Protein AF-A0A9D6DL79-F1 (afdb_monomer)

Secondary structure (DSSP, 8-state):
---PPPPPP-----------THHHHHHHHHHHHHHHHHHHHHHHHHHHHHHHHHHHTTTTSTT--HHHHHHHHHHHHHHHHHHHHHHHHHHHHHHHHHHHHHTTHHHHHHHTT--HHHHHHHHHHHHHHHHHHHHHHHHHTHHHHHHHHHHHHHHHHHHHHTS-----EEEEETTEEEEEEEEEETTEEEEEEEEEE-TTS-EEEEEEEEEEEEEETTEEEEEEEEEEEEETTEEEEEEEEEEEEE-S--HHHHHHTTS-GGGS-HHHHHHHHHHHHHTT---HHHHHHHHHHHHHHHHHHHHHHHHHHIIIIITTT--HHHHHHHHHH-

Sequence (330 aa):
MSGRPRRPARRGRGRVRWPRLPTLDRYVGLSVARSYFLVLMILLTLFSVLALIEELEDLGKGRYRLGDIVAFIALTMPRRALDLSPVAALLGSVVALGGLASAGELVAMQAAGVSTRRVGWSVLKPGLLFMAGTLLAGEFVAPPLDQAAYVRRVRAISAVSAMLSEQGFWSRDARRFLRVRHVRAADVLGGVEVFEFDDAGDLRVFLHARRADLVDARWWLLTDVLEKQFAPEGTTTRRLPARAWESFLGREQIDLLVLPAGSLSLWDLYRYVRVLRAGGQDPARYELALWHKVSMPLATGAMVLLAIPFVFGLLRVASAGQRMMAGTLA

Structure (mmCIF, N/CA/C/O backbone):
data_AF-A0A9D6DL79-F1
#
_entry.id   AF-A0A9D6DL79-F1
#
loop_
_atom_site.group_PDB
_atom_site.id
_atom_site.type_symbol
_atom_site.label_atom_id
_atom_site.label_alt_id
_atom_site.label_comp_id
_atom_site.label_asym_id
_atom_site.label_entity_id
_atom_site.label_seq_id
_atom_site.pdbx_PDB_ins_code
_atom_site.Cartn_x
_atom_site.Cartn_y
_atom_site.Cartn_z
_atom_site.occupancy
_atom_site.B_iso_or_equiv
_atom_site.auth_seq_id
_atom_site.auth_comp_id
_atom_site.auth_asym_id
_atom_site.auth_atom_id
_atom_site.pdbx_PDB_model_num
ATOM 1 N N . MET A 1 1 ? 13.989 4.670 -92.081 1.00 46.72 1 MET A N 1
ATOM 2 C CA . MET A 1 1 ? 14.845 4.997 -90.916 1.00 46.72 1 MET A CA 1
ATOM 3 C C . MET A 1 1 ? 14.029 5.838 -89.939 1.00 46.72 1 MET A C 1
ATOM 5 O O . MET A 1 1 ? 13.844 7.018 -90.183 1.00 46.72 1 MET A O 1
ATOM 9 N N . SER A 1 2 ? 13.461 5.233 -88.891 1.00 42.22 2 SER A N 1
ATOM 10 C CA . SER A 1 2 ? 12.637 5.929 -87.887 1.00 42.22 2 SER A CA 1
ATOM 11 C C . SER A 1 2 ? 13.241 5.731 -86.493 1.00 42.22 2 SER A C 1
ATOM 13 O O . SER A 1 2 ? 13.079 4.673 -85.880 1.00 42.22 2 SER A O 1
ATOM 15 N N . GLY A 1 3 ? 13.975 6.732 -86.006 1.00 45.41 3 GLY A N 1
ATOM 16 C CA . GLY A 1 3 ? 14.557 6.736 -84.664 1.00 45.41 3 GLY A CA 1
ATOM 17 C C . GLY A 1 3 ? 13.499 7.049 -83.608 1.00 45.41 3 GLY A C 1
ATOM 18 O O . GLY A 1 3 ? 13.000 8.167 -83.539 1.00 45.41 3 GLY A O 1
ATOM 19 N N . ARG A 1 4 ? 13.148 6.064 -82.775 1.00 51.19 4 ARG A N 1
ATOM 20 C CA . ARG A 1 4 ? 12.352 6.289 -81.557 1.00 51.19 4 ARG A CA 1
ATOM 21 C C . ARG A 1 4 ? 13.260 6.828 -80.439 1.00 51.19 4 ARG A C 1
ATOM 23 O O . ARG A 1 4 ? 14.342 6.272 -80.244 1.00 51.19 4 ARG A O 1
ATOM 30 N N . PRO A 1 5 ? 12.837 7.832 -79.652 1.00 52.78 5 PRO A N 1
ATOM 31 C CA . PRO A 1 5 ? 13.618 8.301 -78.514 1.00 52.78 5 PRO A CA 1
ATOM 32 C C . PRO A 1 5 ? 13.547 7.291 -77.357 1.00 52.78 5 PRO A C 1
ATOM 34 O O . PRO A 1 5 ? 12.476 6.803 -76.985 1.00 52.78 5 PRO A O 1
ATOM 37 N N . ARG A 1 6 ? 14.711 6.971 -76.779 1.00 54.62 6 ARG A N 1
ATOM 38 C CA . ARG A 1 6 ? 14.843 6.148 -75.569 1.00 54.62 6 ARG A CA 1
ATOM 39 C C . ARG A 1 6 ? 14.232 6.891 -74.375 1.00 54.62 6 ARG A C 1
ATOM 41 O O . ARG A 1 6 ? 14.667 7.986 -74.033 1.00 54.62 6 ARG A O 1
ATOM 48 N N . ARG A 1 7 ? 13.241 6.279 -73.718 1.00 50.81 7 ARG A N 1
ATOM 49 C CA . ARG A 1 7 ? 12.716 6.741 -72.421 1.00 50.81 7 ARG A CA 1
ATOM 50 C C . ARG A 1 7 ? 13.805 6.615 -71.342 1.00 50.81 7 ARG A C 1
ATOM 52 O O . ARG A 1 7 ? 14.485 5.587 -71.318 1.00 50.81 7 ARG A O 1
ATOM 59 N N . PRO A 1 8 ? 13.955 7.581 -70.419 1.00 46.38 8 PRO A N 1
ATOM 60 C CA . PRO A 1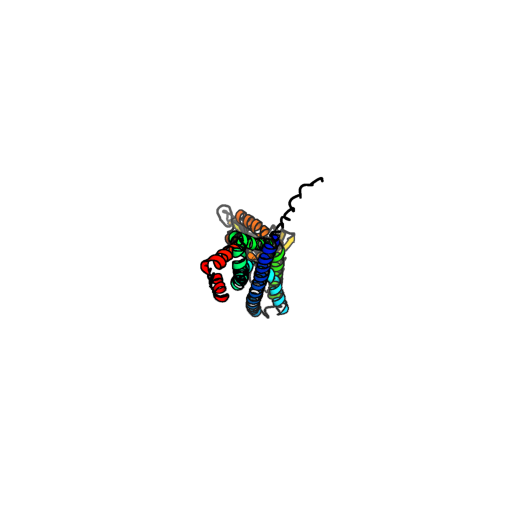 8 ? 14.883 7.438 -69.309 1.00 46.38 8 PRO A CA 1
ATOM 61 C C . PRO A 1 8 ? 14.372 6.388 -68.316 1.00 46.38 8 PRO A C 1
ATOM 63 O O . PRO A 1 8 ? 13.181 6.320 -67.997 1.00 46.38 8 PRO A O 1
ATOM 66 N N . ALA A 1 9 ? 15.297 5.563 -67.827 1.00 53.56 9 ALA A N 1
ATOM 67 C CA . ALA A 1 9 ? 15.050 4.563 -66.802 1.00 53.56 9 ALA A CA 1
ATOM 68 C C . ALA A 1 9 ? 14.465 5.223 -65.542 1.00 53.56 9 ALA A C 1
ATOM 70 O O . ALA A 1 9 ? 15.075 6.110 -64.938 1.00 53.56 9 ALA A O 1
ATOM 71 N N . ARG A 1 10 ? 13.274 4.775 -65.126 1.00 50.72 10 ARG A N 1
ATOM 72 C CA . ARG A 1 10 ? 12.694 5.104 -63.820 1.00 50.72 10 ARG A CA 1
ATOM 73 C C . ARG A 1 10 ? 13.657 4.614 -62.736 1.00 50.72 10 ARG A C 1
ATOM 75 O O . ARG A 1 10 ? 13.690 3.424 -62.437 1.00 50.72 10 ARG A O 1
ATOM 82 N N . ARG A 1 11 ? 14.414 5.530 -62.122 1.00 51.78 11 ARG A N 1
ATOM 83 C CA . ARG A 1 11 ? 15.090 5.280 -60.843 1.00 51.78 11 ARG A CA 1
ATOM 84 C C . ARG A 1 11 ? 14.027 4.839 -59.839 1.00 51.78 11 ARG A C 1
ATOM 86 O O . ARG A 1 11 ? 13.165 5.632 -59.454 1.00 51.78 11 ARG A O 1
ATOM 93 N N . GLY A 1 12 ? 14.072 3.569 -59.445 1.00 48.16 12 GLY A N 1
ATOM 94 C CA . GLY A 1 12 ? 13.286 3.056 -58.336 1.00 48.16 12 GLY A CA 1
ATOM 95 C C . GLY A 1 12 ? 13.623 3.868 -57.093 1.00 48.16 12 GLY A C 1
ATOM 96 O O . GLY A 1 12 ? 14.721 3.762 -56.554 1.00 48.16 12 GLY A O 1
ATOM 97 N N . ARG A 1 13 ? 12.690 4.716 -56.649 1.00 50.19 13 ARG A N 1
ATOM 98 C CA . ARG A 1 13 ? 12.734 5.292 -55.306 1.00 50.19 13 ARG A CA 1
ATOM 99 C C . ARG A 1 13 ? 12.608 4.124 -54.333 1.00 50.19 13 ARG A C 1
ATOM 101 O O . ARG A 1 13 ? 11.495 3.679 -54.054 1.00 50.19 13 ARG A O 1
ATOM 108 N N . GLY A 1 14 ? 13.738 3.625 -53.840 1.00 47.25 14 GLY A N 1
ATOM 109 C CA . GLY A 1 14 ? 13.777 2.807 -52.639 1.00 47.25 14 GLY A CA 1
ATOM 110 C C . GLY A 1 14 ? 13.146 3.623 -51.520 1.00 47.25 14 GLY A C 1
ATOM 111 O O . GLY A 1 14 ? 13.771 4.524 -50.968 1.00 47.25 14 GLY A O 1
ATOM 112 N N . ARG A 1 15 ? 11.864 3.376 -51.234 1.00 46.28 15 ARG A N 1
ATOM 113 C CA . ARG A 1 15 ? 11.232 3.873 -50.017 1.00 46.28 15 ARG A CA 1
ATOM 114 C C . ARG A 1 15 ? 11.966 3.185 -48.875 1.00 46.28 15 ARG A C 1
ATOM 116 O O . ARG A 1 15 ? 11.661 2.035 -48.570 1.00 46.28 15 ARG A O 1
ATOM 123 N N . VAL A 1 16 ? 12.932 3.877 -48.275 1.00 54.03 16 VAL A N 1
ATOM 124 C CA . VAL A 1 16 ? 13.473 3.523 -46.964 1.00 54.03 16 VAL A CA 1
ATOM 125 C C . VAL A 1 16 ? 12.268 3.479 -46.030 1.00 54.03 16 VAL A C 1
ATOM 127 O O . VAL A 1 16 ? 11.700 4.508 -45.662 1.00 54.03 16 VAL A O 1
ATOM 130 N N . ARG A 1 17 ? 11.772 2.271 -45.756 1.00 49.31 17 ARG A N 1
ATOM 131 C CA . ARG A 1 17 ? 10.732 2.056 -44.757 1.00 49.31 17 ARG A CA 1
ATOM 132 C C . ARG A 1 17 ? 11.414 2.267 -43.417 1.00 49.31 17 ARG A C 1
ATOM 134 O O . ARG A 1 17 ? 12.038 1.351 -42.894 1.00 49.31 17 ARG A O 1
ATOM 141 N N . TRP A 1 18 ? 11.312 3.488 -42.902 1.00 49.09 18 TRP A N 1
ATOM 142 C CA . TRP A 1 18 ? 11.636 3.800 -41.518 1.00 49.09 18 TRP A CA 1
ATOM 143 C C . TRP A 1 18 ? 11.029 2.718 -40.612 1.00 49.09 18 TRP A C 1
ATOM 145 O O . TRP A 1 18 ? 9.864 2.348 -40.821 1.00 49.09 18 TRP A O 1
ATOM 155 N N . PRO A 1 19 ? 11.798 2.158 -39.662 1.00 51.69 19 PRO A N 1
ATOM 156 C CA . PRO A 1 19 ? 11.298 1.102 -38.799 1.00 51.69 19 PRO A CA 1
ATOM 157 C C . PRO A 1 19 ? 10.043 1.609 -38.091 1.00 51.69 19 PRO A C 1
ATOM 159 O O . PRO A 1 19 ? 9.972 2.762 -37.662 1.00 51.69 19 PRO A O 1
ATOM 162 N N . ARG A 1 20 ? 9.015 0.760 -38.016 1.00 53.91 20 ARG A N 1
ATOM 163 C CA . ARG A 1 20 ? 7.763 1.103 -37.343 1.00 53.91 20 ARG A CA 1
ATOM 164 C C . ARG A 1 20 ? 8.081 1.418 -35.876 1.00 53.91 20 ARG A C 1
ATOM 166 O O . ARG A 1 20 ? 8.269 0.517 -35.070 1.00 53.91 20 ARG A O 1
ATOM 173 N N . LEU A 1 21 ? 8.075 2.712 -35.562 1.00 55.12 21 LEU A N 1
ATOM 174 C CA . LEU A 1 21 ? 8.250 3.373 -34.264 1.00 55.12 21 LEU A CA 1
ATOM 175 C C . LEU A 1 21 ? 7.680 2.648 -33.013 1.00 55.12 21 LEU A C 1
ATOM 177 O O . LEU A 1 21 ? 8.302 2.795 -31.962 1.00 55.12 21 LEU A O 1
ATOM 181 N N . PRO A 1 22 ? 6.588 1.846 -33.056 1.00 71.19 22 PRO A N 1
ATOM 182 C CA . PRO A 1 22 ? 6.138 1.052 -31.901 1.00 71.19 22 PRO A CA 1
ATOM 183 C C . PRO A 1 22 ? 7.100 -0.037 -31.398 1.00 71.19 22 PRO A C 1
ATOM 185 O O . PRO A 1 22 ? 6.953 -0.464 -30.255 1.00 71.19 22 PRO A O 1
ATOM 188 N N . THR A 1 23 ? 8.057 -0.524 -32.196 1.00 82.50 23 THR A N 1
ATOM 189 C CA . THR A 1 23 ? 8.951 -1.610 -31.745 1.00 82.50 23 THR A CA 1
ATOM 190 C C . THR A 1 23 ? 9.975 -1.145 -30.716 1.00 82.50 23 THR A C 1
ATOM 192 O O . THR A 1 23 ? 10.200 -1.855 -29.742 1.00 82.50 23 THR A O 1
ATOM 195 N N . LEU A 1 24 ? 10.546 0.052 -30.889 1.00 86.31 24 LEU A N 1
ATOM 196 C CA . LEU A 1 24 ? 11.509 0.630 -29.945 1.00 86.31 24 LEU A CA 1
ATOM 197 C C . LEU A 1 24 ? 10.834 0.968 -28.615 1.00 86.31 24 LEU A C 1
ATOM 199 O O . LEU A 1 24 ? 11.342 0.613 -27.556 1.00 86.31 24 LEU A O 1
ATOM 203 N N . ASP A 1 25 ? 9.645 1.567 -28.680 1.00 88.31 25 ASP A N 1
ATOM 204 C CA . ASP A 1 25 ? 8.848 1.882 -27.497 1.00 88.31 25 ASP A CA 1
ATOM 205 C C . ASP A 1 25 ? 8.476 0.601 -26.731 1.00 88.31 25 ASP A C 1
ATOM 207 O O . ASP A 1 25 ? 8.574 0.556 -25.507 1.00 88.31 25 ASP A O 1
ATOM 211 N N . ARG A 1 26 ? 8.097 -0.468 -27.449 1.00 90.06 26 ARG A N 1
ATOM 212 C CA . ARG A 1 26 ? 7.814 -1.780 -26.852 1.00 90.06 26 ARG A CA 1
ATOM 213 C C . ARG A 1 26 ? 9.064 -2.412 -26.249 1.00 90.06 26 ARG A C 1
ATOM 215 O O . ARG A 1 26 ? 8.966 -3.015 -25.190 1.00 90.06 26 ARG A O 1
ATOM 222 N N . TYR A 1 27 ? 10.210 -2.296 -26.910 1.00 92.75 27 TYR A N 1
ATOM 223 C CA . TYR A 1 27 ? 11.465 -2.875 -26.446 1.00 92.75 27 TYR A CA 1
ATOM 224 C C . TYR A 1 27 ? 11.958 -2.201 -25.159 1.00 92.75 27 TYR A C 1
ATOM 226 O O . TYR A 1 27 ? 12.139 -2.877 -24.147 1.00 92.75 27 TYR A O 1
ATOM 234 N N . VAL A 1 28 ? 12.065 -0.867 -25.158 1.00 92.88 28 VAL A N 1
ATOM 235 C CA . VAL A 1 28 ? 12.437 -0.087 -23.967 1.00 92.88 28 VAL A CA 1
ATOM 236 C C . VAL A 1 28 ? 11.404 -0.287 -22.860 1.00 92.88 28 VAL A C 1
ATOM 238 O O . VAL A 1 28 ? 11.766 -0.578 -21.722 1.00 92.88 28 VAL A O 1
ATOM 241 N N . GLY A 1 29 ? 10.113 -0.207 -23.195 1.00 93.12 29 GLY A N 1
ATOM 242 C CA . GLY A 1 29 ? 9.036 -0.371 -22.225 1.00 93.12 29 GLY A CA 1
ATOM 243 C C . GLY A 1 29 ? 9.014 -1.758 -21.577 1.00 93.12 29 GLY A C 1
ATOM 244 O O . GLY A 1 29 ? 8.829 -1.867 -20.368 1.00 93.12 29 GLY A O 1
ATOM 245 N N . LEU A 1 30 ? 9.264 -2.819 -22.352 1.00 94.00 30 LEU A N 1
ATOM 246 C CA . LEU A 1 30 ? 9.350 -4.185 -21.838 1.00 94.00 30 LEU A CA 1
ATOM 247 C C . LEU A 1 30 ? 10.599 -4.392 -20.976 1.00 94.00 30 LEU A C 1
ATOM 249 O O . LEU A 1 30 ? 10.520 -5.104 -19.978 1.00 94.00 30 LEU A O 1
ATOM 253 N N . SER A 1 31 ? 11.727 -3.768 -21.328 1.00 94.81 31 SER A N 1
ATOM 254 C CA . SER A 1 31 ? 12.927 -3.783 -20.487 1.00 94.81 31 SER A CA 1
ATOM 255 C C . SER A 1 31 ? 12.646 -3.146 -19.125 1.00 94.81 31 SER A C 1
ATOM 257 O O . SER A 1 31 ? 12.930 -3.757 -18.100 1.00 94.81 31 SER A O 1
ATOM 259 N N . VAL A 1 32 ? 12.017 -1.965 -19.107 1.00 95.81 32 VAL A N 1
ATOM 260 C CA . VAL A 1 32 ? 11.636 -1.258 -17.871 1.00 95.81 32 VAL A CA 1
ATOM 261 C C . VAL A 1 32 ? 10.638 -2.074 -17.052 1.00 95.81 32 VAL A C 1
ATOM 263 O O . VAL A 1 32 ? 10.840 -2.251 -15.856 1.00 95.81 32 VAL A O 1
ATOM 266 N N . ALA A 1 33 ? 9.603 -2.636 -17.682 1.00 96.00 33 ALA A N 1
ATOM 267 C CA . ALA A 1 33 ? 8.624 -3.483 -17.002 1.00 96.00 33 ALA A CA 1
ATOM 268 C C . ALA A 1 33 ? 9.255 -4.730 -16.375 1.00 96.00 33 ALA A C 1
ATOM 270 O O . ALA A 1 33 ? 8.989 -5.033 -15.215 1.00 96.00 33 ALA A O 1
ATOM 271 N N . ARG A 1 34 ? 10.126 -5.435 -17.104 1.00 96.44 34 ARG A N 1
ATOM 272 C CA . ARG A 1 34 ? 10.826 -6.615 -16.576 1.00 96.44 34 ARG A CA 1
ATOM 273 C C . ARG A 1 34 ? 11.713 -6.259 -15.390 1.00 96.44 34 ARG A C 1
ATOM 275 O O . ARG A 1 34 ? 11.653 -6.947 -14.377 1.00 96.44 34 ARG A O 1
ATOM 282 N N . SER A 1 35 ? 12.498 -5.188 -15.496 1.00 96.00 35 SER A N 1
ATOM 283 C CA . SER A 1 35 ? 13.353 -4.741 -14.396 1.00 96.00 35 SER A CA 1
ATOM 284 C C . SER A 1 35 ? 12.544 -4.256 -13.195 1.00 96.00 35 SER A C 1
ATOM 286 O O . SER A 1 35 ? 12.914 -4.579 -12.074 1.00 96.00 35 SER A O 1
ATOM 288 N N . TYR A 1 36 ? 11.423 -3.559 -13.406 1.00 96.62 36 TYR A N 1
ATOM 289 C CA . TYR A 1 36 ? 10.492 -3.184 -12.339 1.00 96.62 36 TYR A CA 1
ATOM 290 C C . TYR A 1 36 ? 10.000 -4.410 -11.568 1.00 96.62 36 TYR A C 1
ATOM 292 O O . TYR A 1 36 ? 10.182 -4.475 -10.357 1.00 96.62 36 TYR A O 1
ATOM 300 N N . PHE A 1 37 ? 9.442 -5.412 -12.256 1.00 97.12 37 PHE A N 1
ATOM 301 C CA . PHE A 1 37 ? 8.938 -6.616 -11.590 1.00 97.12 37 PHE A CA 1
ATOM 302 C C . PHE A 1 37 ? 10.051 -7.428 -10.927 1.00 97.12 37 PHE A C 1
ATOM 304 O O . PHE A 1 37 ? 9.839 -7.967 -9.847 1.00 97.12 37 PHE A O 1
ATOM 311 N N . LEU A 1 38 ? 11.239 -7.495 -11.530 1.00 97.44 38 LEU A N 1
ATOM 312 C CA . LEU A 1 38 ? 12.386 -8.178 -10.935 1.00 97.44 38 LEU A CA 1
ATOM 313 C C . LEU A 1 38 ? 12.836 -7.494 -9.639 1.00 97.44 38 LEU A C 1
ATOM 315 O O . LEU A 1 38 ? 13.005 -8.165 -8.625 1.00 97.44 38 LEU A O 1
ATOM 319 N N . VAL A 1 39 ? 12.983 -6.168 -9.648 1.00 97.12 39 VAL A N 1
ATOM 320 C CA . VAL A 1 39 ? 13.344 -5.408 -8.444 1.00 97.12 39 VAL A CA 1
ATOM 321 C C . VAL A 1 39 ? 12.239 -5.503 -7.394 1.00 97.12 39 VAL A C 1
ATOM 323 O O . VAL A 1 39 ? 12.536 -5.749 -6.228 1.00 97.12 39 VAL A O 1
ATOM 326 N N . LEU A 1 40 ? 10.973 -5.374 -7.797 1.00 97.00 40 LEU A N 1
ATOM 327 C CA . LEU A 1 40 ? 9.831 -5.513 -6.898 1.00 97.00 40 LEU A CA 1
ATOM 328 C C . LEU A 1 40 ? 9.813 -6.889 -6.229 1.00 97.00 40 LEU A C 1
ATOM 330 O O . LEU A 1 40 ? 9.613 -6.961 -5.025 1.00 97.00 40 LEU A O 1
ATOM 334 N N . MET A 1 41 ? 10.067 -7.965 -6.978 1.00 97.62 41 MET A N 1
ATOM 335 C CA . MET A 1 41 ? 10.167 -9.322 -6.435 1.00 97.62 41 MET A CA 1
ATOM 336 C C . MET A 1 41 ? 11.294 -9.441 -5.410 1.00 97.62 41 MET A C 1
ATOM 338 O O . MET A 1 41 ? 11.069 -9.984 -4.334 1.00 97.62 41 MET A O 1
ATOM 342 N N . ILE A 1 42 ? 12.480 -8.899 -5.703 1.00 97.38 42 ILE A N 1
ATOM 343 C CA . ILE A 1 42 ? 13.619 -8.921 -4.771 1.00 97.38 42 ILE A CA 1
ATOM 344 C C . ILE A 1 42 ? 13.268 -8.186 -3.473 1.00 97.38 42 ILE A C 1
ATOM 346 O O . ILE A 1 42 ? 13.453 -8.736 -2.387 1.00 97.38 42 ILE A O 1
ATOM 350 N N . LEU A 1 43 ? 12.733 -6.964 -3.578 1.00 96.56 43 LEU A N 1
ATOM 351 C CA . LEU A 1 43 ? 12.320 -6.182 -2.413 1.00 96.56 43 LEU A CA 1
ATOM 352 C C . LEU A 1 43 ? 11.208 -6.900 -1.643 1.00 96.56 43 LEU A C 1
ATOM 354 O O . LEU A 1 43 ? 11.290 -7.029 -0.426 1.00 96.56 43 LEU A O 1
ATOM 358 N N . LEU A 1 44 ? 10.202 -7.428 -2.337 1.00 96.81 44 LEU A N 1
ATOM 359 C CA . LEU A 1 44 ? 9.093 -8.137 -1.711 1.00 96.81 44 LEU A CA 1
ATOM 360 C C . LEU A 1 44 ? 9.580 -9.372 -0.956 1.00 96.81 44 LEU A C 1
ATOM 362 O O . LEU A 1 44 ? 9.148 -9.584 0.173 1.00 96.81 44 LEU A O 1
ATOM 366 N N . THR A 1 45 ? 10.493 -10.161 -1.527 1.00 96.31 45 THR A N 1
ATOM 367 C CA . THR A 1 45 ? 11.100 -11.304 -0.835 1.00 96.31 45 THR A CA 1
ATOM 368 C C . THR A 1 45 ? 11.847 -10.850 0.414 1.00 96.31 45 THR A C 1
ATOM 370 O O . THR A 1 45 ? 11.583 -11.381 1.490 1.00 96.31 45 THR A O 1
ATOM 373 N N . LEU A 1 46 ? 12.715 -9.840 0.301 1.00 96.00 46 LEU A N 1
ATOM 374 C CA . LEU A 1 46 ? 13.477 -9.312 1.434 1.00 96.00 46 LEU A CA 1
ATOM 375 C C . LEU A 1 46 ? 12.553 -8.847 2.571 1.00 96.00 46 LEU A C 1
ATOM 377 O O . LEU A 1 46 ? 12.664 -9.328 3.695 1.00 96.00 46 LEU A O 1
ATOM 381 N N . PHE A 1 47 ? 11.596 -7.966 2.275 1.00 95.12 47 PHE A N 1
ATOM 382 C CA . PHE A 1 47 ? 10.667 -7.434 3.275 1.00 95.12 47 PHE A CA 1
ATOM 383 C C . PHE A 1 47 ? 9.703 -8.497 3.820 1.00 95.12 47 PHE A C 1
ATOM 385 O O . PHE A 1 47 ? 9.277 -8.406 4.971 1.00 95.12 47 PHE A O 1
ATOM 392 N N . SER A 1 48 ? 9.351 -9.515 3.029 1.00 94.00 48 SER A N 1
ATOM 393 C CA . SER A 1 48 ? 8.533 -10.639 3.508 1.00 94.00 48 SER A CA 1
ATOM 394 C C . SER A 1 48 ? 9.298 -11.514 4.497 1.00 94.00 48 SER A C 1
ATOM 396 O O . SER A 1 48 ? 8.704 -11.967 5.469 1.00 94.00 48 SER A O 1
ATOM 398 N N . VAL A 1 49 ? 10.604 -11.717 4.294 1.00 95.12 49 VAL A N 1
ATOM 399 C CA . VAL A 1 49 ? 11.457 -12.422 5.265 1.00 95.12 49 VAL A CA 1
ATOM 400 C C . VAL A 1 49 ? 11.576 -11.625 6.561 1.00 95.12 49 VAL A C 1
ATOM 402 O O . VAL A 1 49 ? 11.440 -12.207 7.631 1.00 95.12 49 VAL A O 1
ATOM 405 N N . LEU A 1 50 ? 11.761 -10.303 6.489 1.00 94.50 50 LEU A N 1
ATOM 406 C CA . LEU A 1 50 ? 11.810 -9.463 7.692 1.00 94.50 50 LEU A CA 1
ATOM 407 C C . LEU A 1 50 ? 10.520 -9.566 8.508 1.00 94.50 50 LEU A C 1
ATOM 409 O O . LEU A 1 50 ? 10.565 -9.804 9.708 1.00 94.50 50 LEU A O 1
ATOM 413 N N . ALA A 1 51 ? 9.364 -9.499 7.855 1.00 92.38 51 ALA A N 1
ATOM 414 C CA . ALA A 1 51 ? 8.109 -9.644 8.579 1.00 92.38 51 ALA A CA 1
ATOM 415 C C . ALA A 1 51 ? 7.802 -11.068 9.033 1.00 92.38 51 ALA A C 1
ATOM 417 O O . ALA A 1 51 ? 7.068 -11.252 9.997 1.00 92.38 51 ALA A O 1
ATOM 418 N N . LEU A 1 52 ? 8.339 -12.083 8.355 1.00 94.25 52 LEU A N 1
ATOM 419 C CA . LEU A 1 52 ? 8.292 -13.441 8.878 1.00 94.25 52 LEU A CA 1
ATOM 420 C C . LEU A 1 52 ? 9.009 -13.503 10.232 1.00 94.25 52 LEU A C 1
ATOM 422 O O . LEU A 1 52 ? 8.491 -14.133 11.145 1.00 94.25 52 LEU A O 1
ATOM 426 N N . ILE A 1 53 ? 10.164 -12.841 10.365 1.00 94.31 53 ILE A N 1
ATOM 427 C CA . ILE A 1 53 ? 10.906 -12.759 11.630 1.00 94.31 53 ILE A CA 1
ATOM 428 C C . ILE A 1 53 ? 10.076 -12.030 12.693 1.00 94.31 53 ILE A C 1
ATOM 430 O O . ILE A 1 53 ? 9.940 -12.553 13.793 1.00 94.31 53 ILE A O 1
ATOM 434 N N . GLU A 1 54 ? 9.465 -10.892 12.353 1.00 91.25 54 GLU A N 1
ATOM 435 C CA . GLU A 1 54 ? 8.584 -10.147 13.269 1.00 91.25 54 GLU A CA 1
ATOM 436 C C . GLU A 1 54 ? 7.403 -11.006 13.758 1.00 91.25 54 GLU A C 1
ATOM 438 O O . GLU A 1 54 ? 7.137 -11.095 14.952 1.00 91.25 54 GLU A O 1
ATOM 443 N N . GLU A 1 55 ? 6.713 -11.708 12.856 1.00 90.56 55 GLU A N 1
ATOM 444 C CA . GLU A 1 55 ? 5.559 -12.543 13.218 1.00 90.56 55 GLU A CA 1
ATOM 445 C C . GLU A 1 55 ? 5.948 -13.828 13.966 1.00 90.56 55 GLU A C 1
ATOM 447 O O . GLU A 1 55 ? 5.126 -14.407 14.683 1.00 90.56 55 GLU A O 1
ATOM 452 N N . LEU A 1 56 ? 7.196 -14.288 13.832 1.00 92.62 56 LEU A N 1
ATOM 453 C CA . LEU A 1 56 ? 7.711 -15.415 14.609 1.00 92.62 56 LEU A CA 1
ATOM 454 C C . LEU A 1 56 ? 7.848 -15.079 16.101 1.00 92.62 56 LEU A C 1
ATOM 456 O O . LEU A 1 56 ? 7.762 -15.998 16.914 1.00 92.62 56 LEU A O 1
ATOM 460 N N . GLU A 1 57 ? 7.978 -13.806 16.488 1.00 88.56 57 GLU A N 1
ATOM 461 C CA . GLU A 1 57 ? 7.968 -13.391 17.903 1.00 88.56 57 GLU A CA 1
ATOM 462 C C . GLU A 1 57 ? 6.608 -13.640 18.582 1.00 88.56 57 GLU A C 1
ATOM 464 O O . GLU A 1 57 ? 6.518 -13.825 19.799 1.00 88.56 57 GLU A O 1
ATOM 469 N N . ASP A 1 58 ? 5.533 -13.681 17.792 1.00 81.00 58 ASP A N 1
ATOM 470 C CA . ASP A 1 58 ? 4.178 -13.983 18.252 1.00 81.00 58 ASP A CA 1
ATOM 471 C C . ASP A 1 58 ? 3.826 -15.476 18.153 1.00 81.00 58 ASP A C 1
ATOM 473 O O . ASP A 1 58 ? 2.736 -15.893 18.570 1.00 81.00 58 ASP A O 1
ATOM 477 N N . LEU A 1 59 ? 4.732 -16.308 17.626 1.00 87.25 59 LEU A N 1
ATOM 478 C CA . LEU A 1 59 ? 4.516 -17.742 17.477 1.00 87.25 59 LEU A CA 1
ATOM 479 C C . LEU A 1 59 ? 4.214 -18.386 18.839 1.00 87.25 59 LEU A C 1
ATOM 481 O O . LEU A 1 59 ? 4.945 -18.229 19.812 1.00 87.25 59 LEU A O 1
ATOM 485 N N . GLY A 1 60 ? 3.127 -19.158 18.902 1.00 77.25 60 GLY A N 1
ATOM 486 C CA . GLY A 1 60 ? 2.709 -19.838 20.129 1.00 77.25 60 GLY A CA 1
ATOM 487 C C . GLY A 1 60 ? 1.792 -19.012 21.036 1.00 77.25 60 GLY A C 1
ATOM 488 O O . GLY A 1 60 ? 1.220 -19.580 21.966 1.00 77.25 60 GLY A O 1
ATOM 489 N N . LYS A 1 61 ? 1.548 -17.725 20.744 1.00 75.31 61 LYS A N 1
ATOM 490 C CA . LYS A 1 61 ? 0.505 -16.946 21.430 1.00 75.31 61 LYS A CA 1
ATOM 491 C C . LYS A 1 61 ? -0.882 -17.457 21.017 1.00 75.31 61 LYS A C 1
ATOM 493 O O . LYS A 1 61 ? -1.269 -17.404 19.849 1.00 75.31 61 LYS A O 1
ATOM 498 N N . GLY A 1 62 ? -1.638 -18.001 21.972 1.00 73.50 62 GLY A N 1
ATOM 499 C CA . GLY A 1 62 ? -2.953 -18.598 21.713 1.00 73.50 62 GLY A CA 1
ATOM 500 C C . GLY A 1 62 ? -2.890 -19.772 20.722 1.00 73.50 62 GLY A C 1
ATOM 501 O O . GLY A 1 62 ? -2.125 -20.729 20.893 1.00 73.50 62 GLY A O 1
ATOM 502 N N . ARG A 1 63 ? -3.699 -19.710 19.656 1.00 76.19 63 ARG A N 1
ATOM 503 C CA . ARG A 1 63 ? -3.711 -20.702 18.564 1.00 76.19 63 ARG A CA 1
ATOM 504 C C . ARG A 1 63 ? -2.868 -20.258 17.363 1.00 76.19 63 ARG A C 1
ATOM 506 O O . ARG A 1 63 ? -2.976 -20.870 16.308 1.00 76.19 63 ARG A O 1
ATOM 513 N N . TYR A 1 64 ? -2.030 -19.230 17.498 1.00 83.38 64 TYR A N 1
ATOM 514 C CA . TYR A 1 64 ? -1.189 -18.769 16.397 1.00 83.38 64 TYR A CA 1
ATOM 515 C C . TYR A 1 64 ? -0.070 -19.780 16.117 1.00 83.38 64 TYR A C 1
ATOM 517 O O . TYR A 1 64 ? 0.680 -20.178 17.018 1.00 83.38 64 TYR A O 1
ATOM 525 N N . ARG A 1 65 ? -0.023 -20.284 14.880 1.00 90.12 65 ARG A N 1
ATOM 526 C CA . ARG A 1 65 ? 0.915 -21.319 14.413 1.00 90.12 65 ARG A CA 1
ATOM 527 C C . ARG A 1 65 ? 1.606 -20.867 13.129 1.00 90.12 65 ARG A C 1
ATOM 529 O O . ARG A 1 65 ? 1.148 -19.946 12.461 1.00 90.12 65 ARG A O 1
ATOM 536 N N . LEU A 1 66 ? 2.658 -21.585 12.731 1.00 91.12 66 LEU A N 1
ATOM 537 C CA . LEU A 1 66 ? 3.447 -21.269 11.534 1.00 91.12 66 LEU A CA 1
ATOM 538 C C . LEU A 1 66 ? 2.593 -21.142 10.258 1.00 91.12 66 LEU A C 1
ATOM 540 O O . LEU A 1 66 ? 2.827 -20.253 9.447 1.00 91.12 66 LEU A O 1
ATOM 544 N N . GLY A 1 67 ? 1.565 -21.983 10.098 1.00 91.69 67 GLY A N 1
ATOM 545 C CA . GLY A 1 67 ? 0.650 -21.898 8.955 1.00 91.69 67 GLY A CA 1
ATOM 546 C C . GLY A 1 67 ? -0.163 -20.597 8.906 1.00 91.69 67 GLY A C 1
ATOM 547 O O . GLY A 1 67 ? -0.453 -20.102 7.819 1.00 91.69 67 GLY A O 1
ATOM 548 N N . ASP A 1 68 ? -0.500 -20.017 10.061 1.00 89.69 68 ASP A N 1
ATOM 549 C CA . ASP A 1 68 ? -1.187 -18.723 10.128 1.00 89.69 68 ASP A CA 1
ATOM 550 C C . ASP A 1 68 ? -0.243 -17.568 9.809 1.00 89.69 68 ASP A C 1
ATOM 552 O O . ASP A 1 68 ? -0.652 -16.649 9.106 1.00 89.69 68 ASP A O 1
ATOM 556 N N . ILE A 1 69 ? 1.020 -17.658 10.235 1.00 93.12 69 ILE A N 1
ATOM 557 C CA . ILE A 1 69 ? 2.058 -16.682 9.886 1.00 93.12 69 ILE A CA 1
ATOM 558 C C . ILE A 1 69 ? 2.284 -16.666 8.371 1.00 93.12 69 ILE A C 1
ATOM 560 O O . ILE A 1 69 ? 2.219 -15.614 7.743 1.00 93.12 69 ILE A O 1
ATOM 564 N N . VAL A 1 70 ? 2.487 -17.832 7.748 1.00 94.56 70 VAL A N 1
ATOM 565 C CA . VAL A 1 70 ? 2.689 -17.916 6.290 1.00 94.56 70 VAL A CA 1
ATOM 566 C C . VAL A 1 70 ? 1.477 -17.366 5.535 1.00 94.56 70 VAL A C 1
ATOM 568 O O . VAL A 1 70 ? 1.643 -16.617 4.572 1.00 94.56 70 VAL A O 1
ATOM 571 N N . ALA A 1 71 ? 0.259 -17.680 5.989 1.00 93.62 71 ALA A N 1
ATOM 572 C CA . ALA A 1 71 ? -0.958 -17.120 5.409 1.00 93.62 71 ALA A CA 1
ATOM 573 C C . ALA A 1 71 ? -1.031 -15.594 5.582 1.00 93.62 71 ALA A C 1
ATOM 575 O O . ALA A 1 71 ? -1.394 -14.896 4.640 1.00 93.62 71 ALA A O 1
ATOM 576 N N . PHE A 1 72 ? -0.660 -15.069 6.751 1.00 92.62 72 PHE A N 1
ATOM 577 C CA . PHE A 1 72 ? -0.618 -13.634 7.019 1.00 92.62 72 PHE A CA 1
ATOM 578 C C . PHE A 1 72 ? 0.377 -12.914 6.098 1.00 92.62 72 PHE A C 1
ATOM 580 O O . PHE A 1 72 ? 0.023 -11.929 5.448 1.00 92.62 72 PHE A O 1
ATOM 587 N N . ILE A 1 73 ? 1.596 -13.440 5.959 1.00 94.81 73 ILE A N 1
ATOM 588 C CA . ILE A 1 73 ? 2.599 -12.879 5.049 1.00 94.81 73 ILE A CA 1
ATOM 589 C C . ILE A 1 73 ? 2.096 -12.918 3.602 1.00 94.81 73 ILE A C 1
ATOM 591 O O . ILE A 1 73 ? 2.131 -11.893 2.927 1.00 94.81 73 ILE A O 1
ATOM 595 N N . ALA A 1 74 ? 1.549 -14.046 3.140 1.00 95.19 74 ALA A N 1
ATOM 596 C CA . ALA A 1 74 ? 1.026 -14.177 1.778 1.00 95.19 74 ALA A CA 1
ATOM 597 C C . ALA A 1 74 ? -0.129 -13.203 1.483 1.00 95.19 74 ALA A C 1
ATOM 599 O O . ALA A 1 74 ? -0.157 -12.581 0.422 1.00 95.19 74 ALA A O 1
ATOM 600 N N . LEU A 1 75 ? -1.060 -13.031 2.424 1.00 94.12 75 LEU A N 1
ATOM 601 C CA . LEU A 1 75 ? -2.197 -12.120 2.273 1.00 94.12 75 LEU A CA 1
ATOM 602 C C . LEU A 1 75 ? -1.783 -10.640 2.322 1.00 94.12 75 LEU A C 1
ATOM 604 O O . LEU A 1 75 ? -2.418 -9.812 1.676 1.00 94.12 75 LEU A O 1
ATOM 608 N N . THR A 1 76 ? -0.701 -10.302 3.029 1.00 94.06 76 THR A N 1
ATOM 609 C CA . THR A 1 76 ? -0.177 -8.924 3.090 1.00 94.06 76 THR A CA 1
ATOM 610 C C . THR A 1 76 ? 0.787 -8.583 1.944 1.00 94.06 76 THR A C 1
ATOM 612 O O . THR A 1 76 ? 1.117 -7.409 1.756 1.00 94.06 76 THR A O 1
ATOM 615 N N . MET A 1 77 ? 1.213 -9.560 1.125 1.00 94.50 77 MET A N 1
ATOM 616 C CA . MET A 1 77 ? 2.114 -9.328 -0.018 1.00 94.50 77 MET A CA 1
ATOM 617 C C . MET A 1 77 ? 1.612 -8.260 -1.001 1.00 94.50 77 MET A C 1
ATOM 619 O O . MET A 1 77 ? 2.416 -7.405 -1.375 1.00 94.50 77 MET A O 1
ATOM 623 N N . PRO A 1 78 ? 0.331 -8.237 -1.422 1.00 94.00 78 PRO A N 1
ATOM 624 C CA . PRO A 1 78 ? -0.144 -7.234 -2.373 1.00 94.00 78 PRO A CA 1
ATOM 625 C C . PRO A 1 78 ? -0.022 -5.819 -1.821 1.00 94.00 78 PRO A C 1
ATOM 627 O O . PRO A 1 78 ? 0.429 -4.929 -2.532 1.00 94.00 78 PRO A O 1
ATOM 630 N N . ARG A 1 79 ? -0.342 -5.618 -0.537 1.00 92.62 79 ARG A N 1
ATOM 631 C CA . ARG A 1 79 ? -0.166 -4.324 0.127 1.00 92.62 79 ARG A CA 1
ATOM 632 C C . ARG A 1 79 ? 1.304 -3.903 0.138 1.00 92.62 79 ARG A C 1
ATOM 634 O O . ARG A 1 79 ? 1.620 -2.804 -0.298 1.00 92.62 79 ARG A O 1
ATOM 641 N N . ARG A 1 80 ? 2.212 -4.798 0.534 1.00 94.19 80 ARG A N 1
ATOM 642 C CA . ARG A 1 80 ? 3.661 -4.522 0.526 1.00 94.19 80 ARG A CA 1
ATOM 643 C C . ARG A 1 80 ? 4.184 -4.196 -0.870 1.00 94.19 80 ARG A C 1
ATOM 645 O O . ARG A 1 80 ? 5.018 -3.315 -1.022 1.00 94.19 80 ARG A O 1
ATOM 652 N N . ALA A 1 81 ? 3.696 -4.890 -1.896 1.00 95.56 81 ALA A N 1
ATOM 653 C CA . ALA A 1 81 ? 4.076 -4.617 -3.275 1.00 95.56 81 ALA A CA 1
ATOM 654 C C . ALA A 1 81 ? 3.659 -3.203 -3.720 1.00 95.56 81 ALA A C 1
ATOM 656 O O . ALA A 1 81 ? 4.400 -2.557 -4.457 1.00 95.56 81 ALA A O 1
ATOM 657 N N . LEU A 1 82 ? 2.509 -2.704 -3.250 1.00 94.19 82 LEU A N 1
ATOM 658 C CA . LEU A 1 82 ? 2.101 -1.315 -3.473 1.00 94.19 82 LEU A CA 1
ATOM 659 C C . LEU A 1 82 ? 3.028 -0.341 -2.754 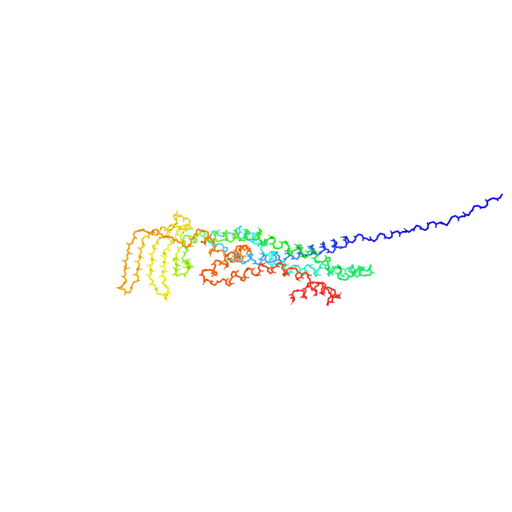1.00 94.19 82 LEU A C 1
ATOM 661 O O . LEU A 1 82 ? 3.5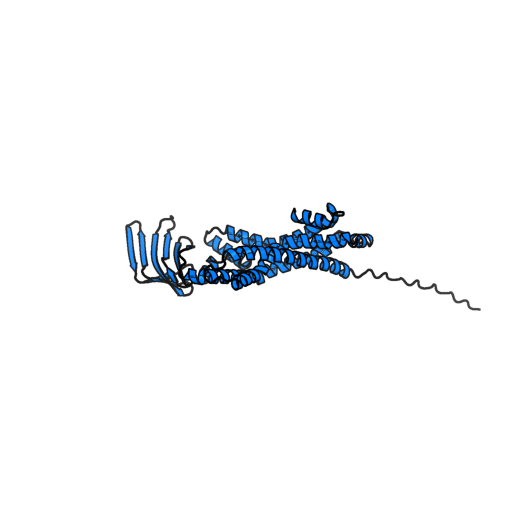09 0.600 -3.383 1.00 94.19 82 LEU A O 1
ATOM 665 N N . ASP A 1 83 ? 3.329 -0.615 -1.485 1.00 92.88 83 ASP A N 1
ATOM 666 C CA . ASP A 1 83 ? 4.177 0.253 -0.669 1.00 92.88 83 ASP A CA 1
ATOM 667 C C . ASP A 1 83 ? 5.607 0.363 -1.230 1.00 92.88 83 ASP A C 1
ATOM 669 O O . ASP A 1 83 ? 6.233 1.422 -1.185 1.00 92.88 83 ASP A O 1
ATOM 673 N N . LEU A 1 84 ? 6.105 -0.718 -1.836 1.00 95.44 84 LEU A N 1
ATOM 674 C CA . LEU A 1 84 ? 7.433 -0.794 -2.451 1.00 95.44 84 LEU A CA 1
ATOM 675 C C . LEU A 1 84 ? 7.462 -0.338 -3.919 1.00 95.44 84 LEU A C 1
ATOM 677 O O . LEU A 1 84 ? 8.547 -0.172 -4.483 1.00 95.44 84 LEU A O 1
ATOM 681 N N . SER A 1 85 ? 6.304 -0.119 -4.549 1.00 95.81 85 SER A N 1
ATOM 682 C CA . SER A 1 85 ? 6.203 0.218 -5.974 1.00 95.81 85 SER A CA 1
ATOM 683 C C . SER A 1 85 ? 7.015 1.460 -6.371 1.00 95.81 85 SER A C 1
ATOM 685 O O . SER A 1 85 ? 7.742 1.372 -7.362 1.00 95.81 85 SER A O 1
ATOM 687 N N . PRO A 1 86 ? 6.985 2.597 -5.640 1.00 95.69 86 PRO A N 1
ATOM 688 C CA . PRO A 1 86 ? 7.762 3.775 -6.032 1.00 95.69 86 PRO A CA 1
ATOM 689 C C . PRO A 1 86 ? 9.270 3.510 -6.100 1.00 95.69 86 PRO A C 1
ATOM 691 O O . PRO A 1 86 ? 9.916 3.839 -7.096 1.00 95.69 86 PRO A O 1
ATOM 694 N N . VAL A 1 87 ? 9.818 2.842 -5.083 1.00 95.12 87 VAL A N 1
ATOM 695 C CA . VAL A 1 87 ? 11.245 2.493 -5.019 1.00 95.12 87 VAL A CA 1
ATOM 696 C C . VAL A 1 87 ? 11.598 1.476 -6.105 1.00 95.12 87 VAL A C 1
ATOM 698 O O . VAL A 1 87 ? 12.596 1.635 -6.813 1.00 95.12 87 VAL A O 1
ATOM 701 N N . ALA A 1 88 ? 10.752 0.461 -6.305 1.00 96.12 88 ALA A N 1
ATOM 702 C CA . ALA A 1 88 ? 10.930 -0.520 -7.371 1.00 96.12 88 ALA A CA 1
ATOM 703 C C . ALA A 1 88 ? 10.878 0.119 -8.768 1.00 96.12 88 ALA A C 1
ATOM 705 O O . ALA A 1 88 ? 11.619 -0.290 -9.662 1.00 96.12 88 ALA A O 1
ATOM 706 N N . ALA A 1 89 ? 10.039 1.137 -8.968 1.00 96.06 89 ALA A N 1
ATOM 707 C CA . ALA A 1 89 ? 9.909 1.857 -10.228 1.00 96.06 89 ALA A CA 1
ATOM 708 C C . ALA A 1 89 ? 11.143 2.708 -10.541 1.00 96.06 89 ALA A C 1
ATOM 710 O O . ALA A 1 89 ? 11.610 2.678 -11.684 1.00 96.06 89 ALA A O 1
ATOM 711 N N . LEU A 1 90 ? 11.715 3.390 -9.544 1.00 94.56 90 LEU A N 1
ATOM 712 C CA . LEU A 1 90 ? 12.982 4.109 -9.691 1.00 94.56 90 LEU A CA 1
ATOM 713 C C . LEU A 1 90 ? 14.118 3.140 -10.038 1.00 94.56 90 LEU A C 1
ATOM 715 O O . LEU A 1 90 ? 14.714 3.230 -11.113 1.00 94.56 90 LEU A O 1
ATOM 719 N N . LEU A 1 91 ? 14.387 2.181 -9.148 1.00 93.69 91 LEU A N 1
ATOM 720 C CA . LEU A 1 91 ? 15.503 1.247 -9.282 1.00 93.69 91 LEU A CA 1
ATOM 721 C C . LEU A 1 91 ? 15.362 0.379 -10.535 1.00 93.69 91 LEU A C 1
ATOM 723 O O . LEU A 1 91 ? 16.316 0.237 -11.295 1.00 93.69 91 LEU A O 1
ATOM 727 N N . GLY A 1 92 ? 14.167 -0.146 -10.807 1.00 94.69 92 GLY A N 1
ATOM 728 C CA . GLY A 1 92 ? 13.885 -0.931 -12.007 1.00 94.69 92 GLY A CA 1
ATOM 729 C C . GLY A 1 92 ? 14.121 -0.137 -13.291 1.00 94.69 92 GLY A C 1
ATOM 730 O O . GLY A 1 92 ? 14.741 -0.649 -14.224 1.00 94.69 92 GLY A O 1
ATOM 731 N N . SER A 1 93 ? 13.707 1.133 -13.331 1.00 93.94 93 SER A N 1
ATOM 732 C CA . SER A 1 93 ? 13.951 2.005 -14.487 1.00 93.94 93 SER A CA 1
ATOM 733 C C . SER A 1 93 ? 15.436 2.325 -14.659 1.00 93.94 93 SER A C 1
ATOM 735 O O . SER A 1 93 ? 15.942 2.267 -15.779 1.00 93.94 93 SER A O 1
ATOM 737 N N . VAL A 1 94 ? 16.155 2.604 -13.567 1.00 92.56 94 VAL A N 1
ATOM 738 C CA . VAL A 1 94 ? 17.607 2.847 -13.582 1.00 92.56 94 VAL A CA 1
ATOM 739 C C . VAL A 1 94 ? 18.374 1.609 -14.048 1.00 92.56 94 VAL A C 1
ATOM 741 O O . VAL A 1 94 ? 19.285 1.730 -14.866 1.00 92.56 94 VAL A O 1
ATOM 744 N N . VAL A 1 95 ? 17.995 0.417 -13.585 1.00 91.75 95 VAL A N 1
ATOM 745 C CA . VAL A 1 95 ? 18.601 -0.854 -14.007 1.00 91.75 95 VAL A CA 1
ATOM 746 C C . VAL A 1 95 ? 18.338 -1.123 -15.485 1.00 91.75 95 VAL A C 1
ATOM 748 O O . VAL A 1 95 ? 19.279 -1.415 -16.222 1.00 91.75 95 VAL A O 1
ATOM 751 N N . ALA A 1 96 ? 17.091 -0.980 -15.942 1.00 93.19 96 ALA A N 1
ATOM 752 C CA . ALA A 1 96 ? 16.729 -1.197 -17.341 1.00 93.19 96 ALA A CA 1
ATOM 753 C C . ALA A 1 96 ? 17.477 -0.239 -18.274 1.00 93.19 96 ALA A C 1
ATOM 755 O O . ALA A 1 96 ? 18.170 -0.665 -19.196 1.00 93.19 96 ALA A O 1
ATOM 756 N N . LEU A 1 97 ? 17.369 1.064 -18.018 1.00 91.00 97 LEU A N 1
ATOM 757 C CA . LEU A 1 97 ? 18.013 2.087 -18.835 1.00 91.00 97 LEU A CA 1
ATOM 758 C C . LEU A 1 97 ? 19.536 2.020 -18.730 1.00 91.00 97 LEU A C 1
ATOM 760 O O . LEU A 1 97 ? 20.229 2.209 -19.726 1.00 91.00 97 LEU A O 1
ATOM 764 N N . GLY A 1 98 ? 20.064 1.710 -17.548 1.00 88.06 98 GLY A N 1
ATOM 765 C CA . GLY A 1 98 ? 21.487 1.514 -17.333 1.00 88.06 98 GLY A CA 1
ATOM 766 C C . GLY A 1 98 ? 22.041 0.334 -18.130 1.00 88.06 98 GLY A C 1
ATOM 767 O O . GLY A 1 98 ? 23.099 0.472 -18.738 1.00 88.06 98 GLY A O 1
ATOM 768 N N . GLY A 1 99 ? 21.314 -0.786 -18.186 1.00 89.50 99 GLY A N 1
ATOM 769 C CA . GLY A 1 99 ? 21.664 -1.937 -19.022 1.00 89.50 99 GLY A CA 1
ATOM 770 C C . GLY A 1 99 ? 21.704 -1.578 -20.508 1.00 89.50 99 GLY A C 1
ATOM 771 O O . GLY A 1 99 ? 22.705 -1.834 -21.175 1.00 89.50 99 GLY A O 1
ATOM 772 N N . LEU A 1 100 ? 20.672 -0.883 -21.001 1.00 90.56 100 LEU A N 1
ATOM 773 C CA . LEU A 1 100 ? 20.621 -0.388 -22.384 1.00 90.56 100 LEU A CA 1
ATOM 774 C C . LEU A 1 100 ? 21.746 0.618 -22.691 1.00 90.56 100 LEU A C 1
ATOM 776 O O . LEU A 1 100 ? 22.265 0.655 -23.807 1.00 90.56 100 LEU A O 1
ATOM 780 N N . ALA A 1 101 ? 22.135 1.446 -21.718 1.00 87.81 101 ALA A N 1
ATOM 781 C CA . ALA A 1 101 ? 23.258 2.373 -21.854 1.00 87.81 101 ALA A CA 1
ATOM 782 C C . ALA A 1 101 ? 24.592 1.622 -21.962 1.00 87.81 101 ALA A C 1
ATOM 784 O O . ALA A 1 101 ? 25.394 1.912 -22.846 1.00 87.81 101 ALA A O 1
ATOM 785 N N . SER A 1 102 ? 24.816 0.653 -21.071 1.00 85.25 102 SER A N 1
ATOM 786 C CA . SER A 1 102 ? 26.056 -0.122 -20.987 1.00 85.25 102 SER A CA 1
ATOM 787 C C . SER A 1 102 ? 26.262 -1.049 -22.186 1.00 85.25 102 SER A C 1
ATOM 789 O O . SER A 1 102 ? 27.396 -1.229 -22.613 1.00 85.25 102 SER A O 1
ATOM 791 N N . ALA A 1 103 ? 25.185 -1.572 -22.778 1.00 88.56 103 ALA A N 1
ATOM 792 C CA . ALA A 1 103 ? 25.233 -2.321 -24.037 1.00 88.56 103 ALA A CA 1
ATOM 793 C C . ALA A 1 103 ? 25.430 -1.423 -25.280 1.00 88.56 103 ALA A C 1
ATOM 795 O O . ALA A 1 103 ? 25.481 -1.916 -26.404 1.00 88.56 103 ALA A O 1
ATOM 796 N N . GLY A 1 104 ? 25.505 -0.097 -25.110 1.00 87.94 104 GLY A N 1
ATOM 797 C CA . GLY A 1 104 ? 25.615 0.864 -26.210 1.00 87.94 104 GLY A CA 1
ATOM 798 C C . GLY A 1 104 ? 24.319 1.066 -27.004 1.00 87.94 104 GLY A C 1
ATOM 799 O O . GLY A 1 104 ? 24.300 1.852 -27.951 1.00 87.94 104 GLY A O 1
ATOM 800 N N . GLU A 1 105 ? 23.214 0.424 -26.615 1.00 91.44 105 GLU A N 1
ATOM 801 C CA . GLU A 1 105 ? 21.942 0.470 -27.341 1.00 91.44 105 GLU A CA 1
ATOM 802 C C . GLU A 1 105 ? 21.320 1.869 -27.320 1.00 91.44 105 GLU A C 1
ATOM 804 O O . GLU A 1 105 ? 20.867 2.356 -28.354 1.00 91.44 105 GLU A O 1
ATOM 809 N N . LEU A 1 106 ? 21.358 2.569 -26.179 1.00 88.12 106 LEU A N 1
ATOM 810 C CA . LEU A 1 106 ? 20.856 3.950 -26.104 1.00 88.12 106 LEU A CA 1
ATOM 811 C C . LEU A 1 106 ? 21.660 4.906 -26.993 1.00 88.12 106 LEU A C 1
ATOM 813 O O . LEU A 1 106 ? 21.082 5.786 -27.633 1.00 88.12 106 LEU A O 1
ATOM 817 N N . VAL A 1 107 ? 22.980 4.715 -27.065 1.00 87.31 107 VAL A N 1
ATOM 818 C CA . VAL A 1 107 ? 23.866 5.525 -27.912 1.00 87.31 107 VAL A CA 1
ATOM 819 C C . VAL A 1 107 ? 23.596 5.233 -29.388 1.00 87.31 107 VAL A C 1
ATOM 821 O O . VAL A 1 107 ? 23.478 6.165 -30.181 1.00 87.31 107 VAL A O 1
ATOM 824 N N . ALA A 1 108 ? 23.407 3.962 -29.754 1.00 90.00 108 ALA A N 1
ATOM 825 C CA . ALA A 1 108 ? 23.035 3.562 -31.108 1.00 90.00 108 ALA A CA 1
ATOM 826 C C . ALA A 1 108 ? 21.680 4.155 -31.536 1.00 90.00 108 ALA A C 1
ATOM 828 O O . ALA A 1 108 ? 21.548 4.660 -32.652 1.00 90.00 108 ALA A O 1
ATOM 829 N N . MET A 1 109 ? 20.682 4.171 -30.643 1.00 89.88 109 MET A N 1
ATOM 830 C CA . MET A 1 109 ? 19.385 4.811 -30.899 1.00 89.88 109 MET A CA 1
ATOM 831 C C . MET A 1 109 ? 19.534 6.318 -31.152 1.00 89.88 109 MET A C 1
ATOM 833 O O . MET A 1 109 ? 18.927 6.849 -32.085 1.00 89.88 109 MET A O 1
ATOM 837 N N . GLN A 1 110 ? 20.355 7.006 -30.355 1.00 87.56 110 GLN A N 1
ATOM 838 C CA . GLN A 1 110 ? 20.626 8.436 -30.525 1.00 87.56 110 GLN A CA 1
ATOM 839 C C . GLN A 1 110 ? 21.372 8.731 -31.832 1.00 87.56 110 GLN A C 1
ATOM 841 O O . GLN A 1 110 ? 20.993 9.656 -32.550 1.00 87.56 110 GLN A O 1
ATOM 846 N N . ALA A 1 111 ? 22.366 7.911 -32.187 1.00 89.44 111 ALA A N 1
ATOM 847 C CA . ALA A 1 111 ? 23.090 8.013 -33.455 1.00 89.44 111 ALA A CA 1
ATOM 848 C C . ALA A 1 111 ? 22.177 7.784 -34.676 1.00 89.44 111 ALA A C 1
ATOM 850 O O . ALA A 1 111 ? 22.372 8.399 -35.720 1.00 89.44 111 ALA A O 1
ATOM 851 N N . ALA A 1 112 ? 21.130 6.965 -34.529 1.00 89.38 112 ALA A N 1
ATOM 852 C CA . ALA A 1 112 ? 20.088 6.763 -35.537 1.00 89.38 112 ALA A CA 1
ATOM 853 C C . ALA A 1 112 ? 19.026 7.888 -35.582 1.00 89.38 112 ALA A C 1
ATOM 855 O O . ALA A 1 112 ? 18.038 7.775 -36.310 1.00 89.38 112 ALA A O 1
ATOM 856 N N . GLY A 1 113 ? 19.201 8.969 -34.810 1.00 88.25 113 GLY A N 1
ATOM 857 C CA . GLY A 1 113 ? 18.327 10.146 -34.808 1.00 88.25 113 GLY A CA 1
ATOM 858 C C . GLY A 1 113 ? 17.183 10.115 -33.786 1.00 88.25 113 GLY A C 1
ATOM 859 O O . GLY A 1 113 ? 16.287 10.960 -33.846 1.00 88.25 113 GLY A O 1
ATOM 860 N N . VAL A 1 114 ? 17.170 9.172 -32.835 1.00 88.75 114 VAL A N 1
ATOM 861 C CA . VAL A 1 114 ? 16.159 9.142 -31.763 1.00 88.75 114 VAL A CA 1
ATOM 862 C C . VAL A 1 114 ? 16.540 10.125 -30.655 1.00 88.75 114 VAL A C 1
ATOM 864 O O . VAL A 1 114 ? 17.556 9.970 -29.986 1.00 88.75 114 VAL A O 1
ATOM 867 N N . SER A 1 115 ? 15.695 11.128 -30.411 1.00 87.94 115 SER A N 1
ATOM 868 C CA . SER A 1 115 ? 15.935 12.103 -29.342 1.00 87.94 115 SER A CA 1
ATOM 869 C C . SER A 1 115 ? 15.780 11.496 -27.941 1.00 87.94 115 SER A C 1
ATOM 871 O O . SER A 1 115 ? 14.911 10.655 -27.700 1.00 87.94 115 SER A O 1
ATOM 873 N N . THR A 1 116 ? 16.558 11.991 -26.973 1.00 85.62 116 THR A N 1
ATOM 874 C CA . THR A 1 116 ? 16.485 11.564 -25.561 1.00 85.62 116 THR A CA 1
ATOM 875 C C . THR A 1 116 ? 15.084 11.737 -24.974 1.00 85.62 116 THR A C 1
ATOM 877 O O . THR A 1 116 ? 14.586 10.859 -24.275 1.00 85.62 116 THR A O 1
ATOM 880 N N . ARG A 1 117 ? 14.388 12.824 -25.338 1.00 86.75 117 ARG A N 1
ATOM 881 C CA . ARG A 1 117 ? 12.992 13.065 -24.937 1.00 86.75 117 ARG A CA 1
ATOM 882 C C . ARG A 1 117 ? 12.056 11.946 -25.401 1.00 86.75 117 ARG A C 1
ATOM 884 O O . ARG A 1 117 ? 11.153 11.553 -24.669 1.00 86.75 117 ARG A O 1
ATOM 891 N N . ARG A 1 118 ? 12.268 11.415 -26.610 1.00 88.12 118 ARG A N 1
ATOM 892 C CA . ARG A 1 118 ? 11.462 10.315 -27.157 1.00 88.12 118 ARG A CA 1
ATOM 893 C C . ARG A 1 118 ? 11.718 9.000 -26.417 1.00 88.12 118 ARG A C 1
ATOM 895 O O . ARG A 1 118 ? 10.770 8.254 -26.172 1.00 88.12 118 ARG A O 1
ATOM 902 N N . VAL A 1 119 ? 12.966 8.735 -26.024 1.00 87.62 119 VAL A N 1
ATOM 903 C CA . VAL A 1 119 ? 13.287 7.582 -25.167 1.00 87.62 119 VAL A CA 1
ATOM 904 C C . VAL A 1 119 ? 12.630 7.740 -23.796 1.00 87.62 119 VAL A C 1
ATOM 906 O O . VAL A 1 119 ? 11.954 6.820 -23.349 1.00 87.62 119 VAL A O 1
ATOM 909 N N . GLY A 1 120 ? 12.704 8.928 -23.187 1.00 88.62 120 GLY A N 1
ATOM 910 C CA . GLY A 1 120 ? 11.999 9.233 -21.937 1.00 88.62 120 GLY A CA 1
ATOM 911 C C . GLY A 1 120 ? 10.490 8.974 -22.021 1.00 88.62 120 GLY A C 1
ATOM 912 O O . GLY A 1 120 ? 9.919 8.336 -21.142 1.00 88.62 120 GLY A O 1
ATOM 913 N N . TRP A 1 121 ? 9.844 9.350 -23.130 1.00 90.31 121 TRP A N 1
ATOM 914 C CA . TRP A 1 121 ? 8.426 9.037 -23.350 1.00 90.31 121 TRP A CA 1
ATOM 915 C C . TRP A 1 121 ? 8.140 7.531 -23.450 1.00 90.31 121 TRP A C 1
ATOM 917 O O . TRP A 1 121 ? 7.079 7.067 -23.041 1.00 90.31 121 TRP A O 1
ATOM 927 N N . SER A 1 122 ? 9.089 6.745 -23.963 1.00 91.00 122 SER A N 1
ATOM 928 C CA . SER A 1 122 ? 8.968 5.281 -24.025 1.00 91.00 122 SER A CA 1
ATOM 929 C C . SER A 1 122 ? 9.037 4.633 -22.641 1.00 91.00 122 SER A C 1
ATOM 931 O O . SER A 1 122 ? 8.397 3.609 -22.423 1.00 91.00 122 SER A O 1
ATOM 933 N N . VAL A 1 123 ? 9.766 5.251 -21.708 1.00 92.06 123 VAL A N 1
ATOM 934 C CA . VAL A 1 123 ? 9.896 4.830 -20.301 1.00 92.06 123 VAL A CA 1
ATOM 935 C C . VAL A 1 123 ? 8.679 5.248 -19.473 1.00 92.06 123 VAL A C 1
ATOM 937 O O . VAL A 1 123 ? 8.240 4.508 -18.600 1.00 92.06 123 VAL A O 1
ATOM 940 N N . LEU A 1 124 ? 8.071 6.396 -19.777 1.00 92.19 124 LEU A N 1
ATOM 941 C CA . LEU A 1 124 ? 6.867 6.853 -19.077 1.00 92.19 124 LEU A CA 1
ATOM 942 C C . LEU A 1 124 ? 5.636 5.984 -19.366 1.00 92.19 124 LEU A C 1
ATOM 944 O O . LEU A 1 124 ? 4.780 5.845 -18.500 1.00 92.19 124 LEU A O 1
ATOM 948 N N . LYS A 1 125 ? 5.544 5.358 -20.547 1.00 92.12 125 LYS A N 1
ATOM 949 C CA . LYS A 1 125 ? 4.432 4.454 -20.902 1.00 92.12 125 LYS A CA 1
ATOM 950 C C . LYS A 1 125 ? 4.237 3.297 -19.905 1.00 92.12 125 LYS A C 1
ATOM 952 O O . LYS A 1 125 ? 3.123 3.161 -19.403 1.00 92.12 125 LYS A O 1
ATOM 957 N N . PRO A 1 126 ? 5.253 2.468 -19.589 1.00 92.19 126 PRO A N 1
ATOM 958 C CA . PRO A 1 126 ? 5.122 1.473 -18.527 1.00 92.19 126 PRO A CA 1
ATOM 959 C C . PRO A 1 126 ? 4.981 2.121 -17.143 1.00 92.19 126 PRO A C 1
ATOM 961 O O . PRO A 1 126 ? 4.265 1.576 -16.316 1.00 92.19 126 PRO A O 1
ATOM 964 N N . GLY A 1 127 ? 5.556 3.307 -16.904 1.00 93.62 127 GLY A N 1
ATOM 965 C CA . GLY A 1 127 ? 5.324 4.059 -15.665 1.00 93.62 127 GLY A CA 1
ATOM 966 C C . GLY A 1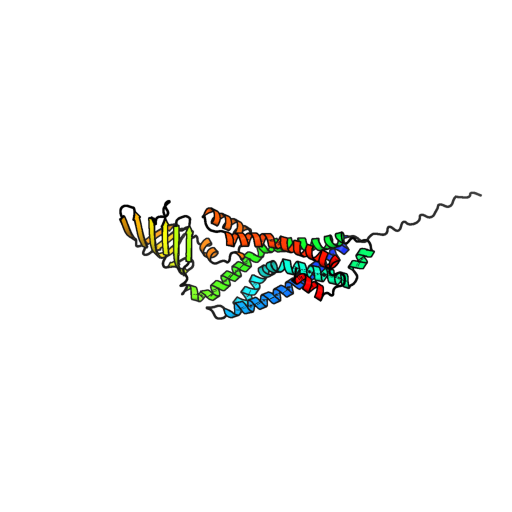 127 ? 3.843 4.344 -15.409 1.00 93.62 127 GLY A C 1
ATOM 967 O O . GLY A 1 127 ? 3.339 4.036 -14.335 1.00 93.62 127 GLY A O 1
ATOM 968 N N . LEU A 1 128 ? 3.112 4.824 -16.420 1.00 94.88 128 LEU A N 1
ATOM 969 C CA . LEU A 1 128 ? 1.659 5.020 -16.348 1.00 94.88 128 LEU A CA 1
ATOM 970 C C . LEU A 1 128 ? 0.907 3.710 -16.077 1.00 94.88 128 LEU A C 1
ATOM 972 O O . LEU A 1 128 ? -0.070 3.707 -15.331 1.00 94.88 128 LEU A O 1
ATOM 976 N N . LEU A 1 129 ? 1.373 2.592 -16.644 1.00 94.50 129 LEU A N 1
ATOM 977 C CA . LEU A 1 129 ? 0.813 1.272 -16.354 1.00 94.50 129 LEU A CA 1
ATOM 978 C C . LEU A 1 129 ? 1.033 0.880 -14.885 1.00 94.50 129 LEU A C 1
ATOM 980 O O . LEU A 1 129 ? 0.116 0.344 -14.270 1.00 94.50 129 LEU A O 1
ATOM 984 N N . PHE A 1 130 ? 2.202 1.172 -14.307 1.00 95.31 130 PHE A N 1
ATOM 985 C CA . PHE A 1 130 ? 2.460 0.925 -12.885 1.00 95.31 130 PHE A CA 1
ATOM 986 C C . PHE A 1 130 ? 1.571 1.799 -12.003 1.00 95.31 130 PHE A C 1
ATOM 988 O O . PHE A 1 130 ? 0.986 1.284 -11.060 1.00 95.31 130 PHE A O 1
ATOM 995 N N . MET A 1 131 ? 1.400 3.084 -12.336 1.00 95.69 131 MET A N 1
ATOM 996 C CA . MET A 1 131 ? 0.485 3.987 -11.620 1.00 95.69 131 MET A CA 1
ATOM 997 C C . MET A 1 131 ? -0.958 3.472 -11.639 1.00 95.69 131 MET A C 1
ATOM 999 O O . MET A 1 131 ? -1.631 3.444 -10.613 1.00 95.69 131 MET A O 1
ATOM 1003 N N . ALA A 1 132 ? -1.444 3.050 -12.808 1.00 95.56 132 ALA A N 1
ATOM 1004 C CA . ALA A 1 132 ? -2.784 2.490 -12.929 1.00 95.56 132 ALA A CA 1
ATOM 1005 C C . ALA A 1 132 ? -2.903 1.171 -12.150 1.00 95.56 132 ALA A C 1
ATOM 1007 O O . ALA A 1 132 ? -3.879 0.960 -11.435 1.00 95.56 132 ALA A O 1
ATOM 1008 N N . GLY A 1 133 ? -1.892 0.305 -12.247 1.00 95.00 133 GLY A N 1
ATOM 1009 C CA . GLY A 1 133 ? -1.837 -0.960 -11.522 1.00 95.00 133 GLY A CA 1
ATOM 1010 C C . GLY A 1 133 ? -1.848 -0.773 -10.006 1.00 95.00 133 GLY A C 1
ATOM 1011 O O . GLY A 1 133 ? -2.604 -1.461 -9.325 1.00 95.00 133 GLY A O 1
ATOM 1012 N N . THR A 1 134 ? -1.073 0.179 -9.477 1.00 93.50 134 THR A N 1
ATOM 1013 C CA . THR A 1 134 ? -1.034 0.461 -8.037 1.00 93.50 134 THR A CA 1
ATOM 1014 C C . THR A 1 134 ? -2.337 1.049 -7.530 1.00 93.50 134 THR A C 1
ATOM 1016 O O . THR A 1 134 ? -2.811 0.636 -6.476 1.00 93.50 134 THR A O 1
ATOM 1019 N N . LEU A 1 135 ? -2.955 1.955 -8.290 1.00 93.12 135 LEU A N 1
ATOM 1020 C CA . LEU A 1 135 ? -4.255 2.517 -7.940 1.00 93.12 135 LEU A CA 1
ATOM 1021 C C . LEU A 1 135 ? -5.340 1.429 -7.894 1.00 93.12 135 LEU A C 1
ATOM 1023 O O . LEU A 1 135 ? -6.064 1.320 -6.908 1.00 93.12 135 LEU A O 1
ATOM 1027 N N . LEU A 1 136 ? -5.427 0.593 -8.934 1.00 94.12 136 LEU A N 1
ATOM 1028 C CA . LEU A 1 136 ? -6.432 -0.470 -9.018 1.00 94.12 136 LEU A CA 1
ATOM 1029 C C . LEU A 1 136 ? -6.228 -1.533 -7.936 1.00 94.12 136 LEU A C 1
ATOM 1031 O O . LEU A 1 136 ? -7.180 -1.924 -7.262 1.00 94.12 136 LEU A O 1
ATOM 1035 N N . ALA A 1 137 ? -4.994 -1.991 -7.732 1.00 93.38 137 ALA A N 1
ATOM 1036 C CA . ALA A 1 137 ? -4.711 -2.961 -6.683 1.00 93.38 137 ALA A CA 1
ATOM 1037 C C . ALA A 1 137 ? -4.883 -2.355 -5.280 1.00 93.38 137 ALA A C 1
ATOM 1039 O O . ALA A 1 137 ? -5.343 -3.057 -4.383 1.00 93.38 137 ALA A O 1
ATOM 1040 N N . GLY A 1 138 ? -4.587 -1.067 -5.089 1.00 90.56 138 GLY A N 1
ATOM 1041 C CA . GLY A 1 138 ? -4.776 -0.354 -3.822 1.00 90.56 138 GLY A CA 1
ATOM 1042 C C . GLY A 1 138 ? -6.232 -0.159 -3.415 1.00 90.56 138 GLY A C 1
ATOM 1043 O O . GLY A 1 138 ? -6.503 -0.030 -2.220 1.00 90.56 138 GLY A O 1
ATOM 1044 N N . GLU A 1 139 ? -7.148 -0.192 -4.382 1.00 91.00 139 GLU A N 1
ATOM 1045 C CA . GLU A 1 139 ? -8.586 -0.098 -4.143 1.00 91.00 139 GLU A CA 1
ATOM 1046 C C . GLU A 1 139 ? -9.252 -1.475 -4.034 1.00 91.00 139 GLU A C 1
ATOM 1048 O O . GLU A 1 139 ? -10.006 -1.723 -3.098 1.00 91.00 139 GLU A O 1
ATOM 1053 N N . PHE A 1 140 ? -8.949 -2.399 -4.951 1.00 91.06 140 PHE A N 1
ATOM 1054 C CA . PHE A 1 140 ? -9.725 -3.638 -5.089 1.00 91.06 140 PHE A CA 1
ATOM 1055 C C . PHE A 1 140 ? -9.045 -4.894 -4.539 1.00 91.06 140 PHE A C 1
ATOM 1057 O O . PHE A 1 140 ? -9.733 -5.856 -4.209 1.00 91.06 140 PHE A O 1
ATOM 1064 N N . VAL A 1 141 ? -7.711 -4.929 -4.469 1.00 92.81 141 VAL A N 1
ATOM 1065 C CA . VAL A 1 141 ? -6.963 -6.166 -4.169 1.00 92.81 141 VAL A CA 1
ATOM 1066 C C . VAL A 1 141 ? -6.350 -6.124 -2.775 1.00 92.81 141 VAL A C 1
ATOM 1068 O O . VAL A 1 141 ? -6.558 -7.034 -1.978 1.00 92.81 141 VAL A O 1
ATOM 1071 N N . ALA A 1 142 ? -5.598 -5.071 -2.465 1.00 91.94 142 ALA A N 1
ATOM 1072 C CA . ALA A 1 142 ? -4.868 -4.961 -1.213 1.00 91.94 142 ALA A CA 1
ATOM 1073 C C . ALA A 1 142 ? -5.787 -4.826 0.014 1.00 91.94 142 ALA A C 1
ATOM 1075 O O . ALA A 1 142 ? -5.553 -5.572 0.963 1.00 91.94 142 ALA A O 1
ATOM 1076 N N . PRO A 1 143 ? -6.837 -3.973 0.029 1.00 88.94 143 PRO A N 1
ATOM 1077 C CA . PRO A 1 143 ? -7.680 -3.814 1.215 1.00 88.94 143 PRO A CA 1
ATOM 1078 C C . PRO A 1 143 ? -8.345 -5.111 1.708 1.00 88.94 143 PRO A C 1
ATOM 1080 O O . PRO A 1 143 ? -8.144 -5.451 2.873 1.00 88.94 143 PRO A O 1
ATOM 1083 N N . PRO A 1 144 ? -9.073 -5.893 0.880 1.00 87.56 144 PRO A N 1
ATOM 1084 C CA . PRO A 1 144 ? -9.754 -7.087 1.382 1.00 87.56 144 PRO A CA 1
ATOM 1085 C C . PRO A 1 144 ? -8.776 -8.168 1.859 1.00 87.56 144 PRO A C 1
ATOM 1087 O O . PRO A 1 144 ? -9.053 -8.856 2.841 1.00 87.56 144 PRO A O 1
ATOM 1090 N N . LEU A 1 145 ? -7.621 -8.313 1.201 1.00 91.31 145 LEU A N 1
ATOM 1091 C CA . LEU A 1 145 ? -6.612 -9.301 1.589 1.00 91.31 145 LEU A CA 1
ATOM 1092 C C . LEU A 1 145 ? -5.908 -8.913 2.891 1.00 91.31 145 LEU A C 1
ATOM 1094 O O . LEU A 1 145 ? -5.731 -9.757 3.766 1.00 91.31 145 LEU A O 1
ATOM 1098 N N . ASP A 1 146 ? -5.570 -7.636 3.049 1.00 88.56 146 ASP A N 1
ATOM 1099 C CA . ASP A 1 146 ? -4.923 -7.115 4.250 1.00 88.56 146 ASP A CA 1
ATOM 1100 C C . ASP A 1 146 ? -5.861 -7.164 5.469 1.00 88.56 146 ASP A C 1
ATOM 1102 O O . ASP A 1 146 ? -5.466 -7.593 6.554 1.00 88.56 146 ASP A O 1
ATOM 1106 N N . GLN A 1 147 ? -7.141 -6.835 5.276 1.00 81.75 147 GLN A N 1
ATOM 1107 C CA . GLN A 1 147 ? -8.172 -6.996 6.305 1.00 81.75 147 GLN A CA 1
ATOM 1108 C C . GLN A 1 147 ? -8.357 -8.468 6.690 1.00 81.75 147 GLN A C 1
ATOM 1110 O O . GLN A 1 147 ? -8.380 -8.796 7.877 1.00 81.75 147 GLN A O 1
ATOM 1115 N N . ALA A 1 148 ? -8.430 -9.375 5.708 1.00 84.06 148 ALA A N 1
ATOM 1116 C CA . ALA A 1 148 ? -8.526 -10.810 5.967 1.00 84.06 148 ALA A CA 1
ATOM 1117 C C . ALA A 1 148 ? -7.302 -11.341 6.732 1.00 84.06 148 ALA A C 1
ATOM 1119 O O . ALA A 1 148 ? -7.458 -12.158 7.645 1.00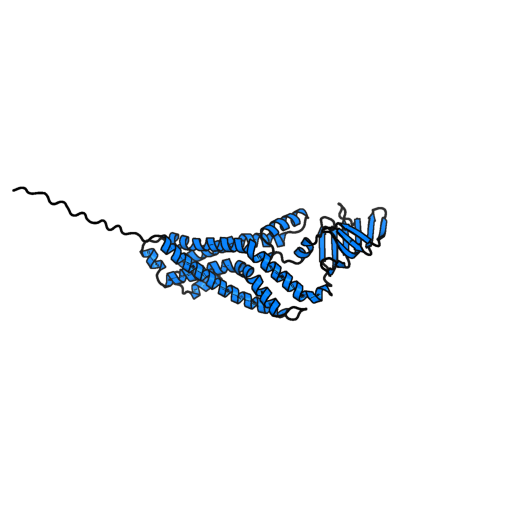 84.06 148 ALA A O 1
ATOM 1120 N N . ALA A 1 149 ? -6.101 -10.852 6.407 1.00 87.31 149 ALA A N 1
ATOM 1121 C CA . ALA A 1 149 ? -4.874 -11.178 7.125 1.00 87.31 149 ALA A CA 1
ATOM 1122 C C . ALA A 1 149 ? -4.970 -10.743 8.592 1.00 87.31 149 ALA A C 1
ATOM 1124 O O . ALA A 1 149 ? -4.768 -11.558 9.495 1.00 87.31 149 ALA A O 1
ATOM 1125 N N . TYR A 1 150 ? -5.346 -9.485 8.835 1.00 82.25 150 TYR A N 1
ATOM 1126 C CA . TYR A 1 150 ? -5.432 -8.924 10.180 1.00 82.25 150 TYR A CA 1
ATOM 1127 C C . TYR A 1 150 ? -6.488 -9.631 11.034 1.00 82.25 150 TYR A C 1
ATOM 1129 O O . TYR A 1 150 ? -6.197 -10.065 12.148 1.00 82.25 150 TYR A O 1
ATOM 1137 N N . VAL A 1 151 ? -7.692 -9.839 10.493 1.00 77.19 151 VAL A N 1
ATOM 1138 C CA . VAL A 1 151 ? -8.770 -10.566 11.179 1.00 77.19 151 VAL A CA 1
ATOM 1139 C C . VAL A 1 151 ? -8.340 -11.994 11.507 1.00 77.19 151 VAL A C 1
ATOM 1141 O O . VAL A 1 151 ? -8.598 -12.474 12.612 1.00 77.19 151 VAL A O 1
ATOM 1144 N N . ARG A 1 152 ? -7.658 -12.688 10.587 1.00 81.19 152 ARG A N 1
ATOM 1145 C CA . ARG A 1 152 ? -7.149 -14.042 10.836 1.00 81.19 152 ARG A CA 1
ATOM 1146 C C . ARG A 1 152 ? -6.090 -14.055 11.937 1.00 81.19 152 ARG A C 1
ATOM 1148 O O . ARG A 1 152 ? -6.177 -14.902 12.825 1.00 81.19 152 ARG A O 1
ATOM 1155 N N . ARG A 1 153 ? -5.138 -13.118 11.908 1.00 80.94 153 ARG A N 1
ATOM 1156 C CA . ARG A 1 153 ? -4.088 -12.974 12.927 1.00 80.94 153 ARG A CA 1
ATOM 1157 C C . ARG A 1 153 ? -4.688 -12.703 14.303 1.00 80.94 153 ARG A C 1
ATOM 1159 O O . ARG A 1 153 ? -4.415 -13.449 15.240 1.00 80.94 153 ARG A O 1
ATOM 1166 N N . VAL A 1 154 ? -5.573 -11.709 14.408 1.00 75.19 154 VAL A N 1
ATOM 1167 C CA . VAL A 1 154 ? -6.281 -11.393 15.657 1.00 75.19 154 VAL A CA 1
ATOM 1168 C C . VAL A 1 154 ? -7.068 -12.604 16.136 1.00 75.19 154 VAL A C 1
ATOM 1170 O O . VAL A 1 154 ? -6.909 -13.002 17.275 1.00 75.19 154 VAL A O 1
ATOM 1173 N N . ARG A 1 155 ? -7.844 -13.284 15.285 1.00 71.00 155 ARG A N 1
ATOM 1174 C CA . ARG A 1 155 ? -8.570 -14.495 15.705 1.00 71.00 155 ARG A CA 1
ATOM 1175 C C . ARG A 1 155 ? -7.647 -15.619 16.164 1.00 71.00 155 ARG A C 1
ATOM 1177 O O . ARG A 1 155 ? -8.015 -16.341 17.077 1.00 71.00 155 ARG A O 1
ATOM 1184 N N . ALA A 1 156 ? -6.483 -15.811 15.553 1.00 74.94 156 ALA A N 1
ATOM 1185 C CA . ALA A 1 156 ? -5.572 -16.889 15.929 1.00 74.94 156 ALA A CA 1
ATOM 1186 C C . ALA A 1 156 ? -4.864 -16.614 17.267 1.00 74.94 156 ALA A C 1
ATOM 1188 O O . ALA A 1 156 ? -4.779 -17.510 18.110 1.00 74.94 156 ALA A O 1
ATOM 1189 N N . ILE A 1 157 ? -4.431 -15.372 17.490 1.00 68.75 157 ILE A N 1
ATOM 1190 C CA . ILE A 1 157 ? -3.839 -14.927 18.758 1.00 68.75 157 ILE A CA 1
ATOM 1191 C C . ILE A 1 157 ? -4.923 -14.871 19.848 1.00 68.75 157 ILE A C 1
ATOM 1193 O O . ILE A 1 157 ? -4.770 -15.433 20.932 1.00 68.75 157 ILE A O 1
ATOM 1197 N N . SER A 1 158 ? -6.067 -14.265 19.529 1.00 58.91 158 SER A N 1
ATOM 1198 C CA . SER A 1 158 ? -7.186 -14.023 20.437 1.00 58.91 158 SER A CA 1
ATOM 1199 C C . SER A 1 158 ? -8.185 -15.175 20.551 1.00 58.91 158 SER A C 1
ATOM 1201 O O . SER A 1 158 ? -9.117 -15.055 21.331 1.00 58.91 158 SER A O 1
ATOM 1203 N N . ALA A 1 159 ? -8.029 -16.316 19.872 1.00 48.41 159 ALA A N 1
ATOM 1204 C CA . ALA A 1 159 ? -8.913 -17.480 20.073 1.00 48.41 159 ALA A CA 1
ATOM 1205 C C . ALA A 1 159 ? -8.907 -17.983 21.530 1.00 48.41 159 ALA A C 1
ATOM 1207 O O . ALA A 1 159 ? -9.844 -18.655 21.948 1.00 48.41 159 ALA A O 1
ATOM 1208 N N . VAL A 1 160 ? -7.877 -17.624 22.305 1.00 39.00 160 VAL A N 1
ATOM 1209 C CA . VAL A 1 160 ? -7.855 -17.770 23.769 1.00 39.00 160 VAL A CA 1
ATOM 1210 C C . VAL A 1 160 ? -8.081 -16.419 24.468 1.00 39.00 160 VAL A C 1
ATOM 1212 O O . VAL A 1 160 ? -8.737 -16.374 25.503 1.00 39.00 160 VAL A O 1
ATOM 1215 N N . SER A 1 161 ? -7.645 -15.289 23.894 1.00 36.81 161 SER A N 1
ATOM 1216 C CA . SER A 1 161 ? -7.907 -13.957 24.472 1.00 36.81 161 SER A CA 1
ATOM 1217 C C . SER A 1 161 ? -9.349 -13.456 24.339 1.00 36.81 161 SER A C 1
ATOM 1219 O O . SER A 1 161 ? -9.690 -12.521 25.032 1.00 36.81 161 SER A O 1
ATOM 1221 N N . ALA A 1 162 ? -10.245 -14.045 23.548 1.00 38.47 162 ALA A N 1
ATOM 1222 C CA . ALA A 1 162 ? -11.682 -13.747 23.616 1.00 38.47 162 ALA A CA 1
ATOM 1223 C C . ALA A 1 162 ? -12.300 -14.302 24.916 1.00 38.47 162 ALA A C 1
ATOM 1225 O O . ALA A 1 162 ? -13.259 -13.745 25.438 1.00 38.47 162 ALA A O 1
ATOM 1226 N N . MET A 1 163 ? -11.684 -15.336 25.505 1.00 37.50 163 MET A N 1
ATOM 1227 C CA . MET A 1 163 ? -11.961 -15.746 26.885 1.00 37.50 163 MET A CA 1
ATOM 1228 C C . MET A 1 163 ? -11.291 -14.829 27.930 1.00 37.50 163 MET A C 1
ATOM 1230 O O . MET A 1 163 ? -11.653 -14.915 29.100 1.00 37.50 163 MET A O 1
ATOM 1234 N N . LEU A 1 164 ? -10.346 -13.952 27.546 1.00 36.03 164 LEU A N 1
ATOM 1235 C CA . LEU A 1 164 ? -9.472 -13.191 28.463 1.00 36.03 164 LEU A CA 1
ATOM 1236 C C . LEU A 1 164 ? -9.137 -11.746 28.003 1.00 36.03 164 LEU A C 1
ATOM 1238 O O . LEU A 1 164 ? -8.064 -11.235 28.326 1.00 36.03 164 LEU A O 1
ATOM 1242 N N . SER A 1 165 ? -9.995 -11.059 27.236 1.00 42.06 165 SER A N 1
ATOM 1243 C CA . SER A 1 165 ? -9.707 -9.688 26.782 1.00 42.06 165 SER A CA 1
ATOM 1244 C C . SER A 1 165 ? -10.037 -8.727 27.917 1.00 42.06 165 SER A C 1
ATOM 1246 O O . SER A 1 165 ? -11.138 -8.190 28.012 1.00 42.06 165 SER A O 1
ATOM 1248 N N . GLU A 1 166 ? -9.066 -8.552 28.808 1.00 48.94 166 GLU A N 1
ATOM 1249 C CA . GLU A 1 166 ? -9.039 -7.541 29.873 1.00 48.94 166 GLU A CA 1
ATOM 1250 C C . GLU A 1 166 ? -8.899 -6.107 29.318 1.00 48.94 166 GLU A C 1
ATOM 1252 O O . GLU A 1 166 ? -9.038 -5.135 30.059 1.00 48.94 166 GLU A O 1
ATOM 1257 N N . GLN A 1 167 ? -8.611 -5.944 28.021 1.00 52.03 167 GLN A N 1
ATOM 1258 C CA . GLN A 1 167 ? -8.411 -4.632 27.409 1.00 52.03 167 GLN A CA 1
ATOM 1259 C C . GLN A 1 167 ? -9.730 -4.106 26.853 1.00 52.03 167 GLN A C 1
ATOM 1261 O O . GLN A 1 167 ? -10.134 -4.370 25.721 1.00 52.03 167 GLN A O 1
ATOM 1266 N N . GLY A 1 168 ? -10.414 -3.363 27.711 1.00 60.94 168 GLY A N 1
ATOM 1267 C CA . GLY A 1 168 ? -11.545 -2.538 27.341 1.00 60.94 168 GLY A CA 1
ATOM 1268 C C . GLY A 1 168 ? -11.220 -1.480 26.282 1.00 60.94 168 GLY A C 1
ATOM 1269 O O . GLY A 1 168 ? -10.059 -1.156 26.042 1.00 60.94 168 GLY A O 1
ATOM 1270 N N . PHE A 1 169 ? -12.249 -0.893 25.675 1.00 68.81 169 PHE A N 1
ATOM 1271 C CA . PHE A 1 169 ? -12.103 0.201 24.715 1.00 68.81 169 PHE A CA 1
ATOM 1272 C C . PHE A 1 169 ? -12.978 1.395 25.099 1.00 68.81 169 PHE A C 1
ATOM 1274 O O . PHE A 1 169 ? -13.981 1.254 25.801 1.00 68.81 169 PHE A O 1
ATOM 1281 N N . TRP A 1 170 ? -12.586 2.575 24.626 1.00 70.88 170 TRP A N 1
ATOM 1282 C CA . TRP A 1 170 ? -13.367 3.802 24.740 1.00 70.88 170 TRP A CA 1
ATOM 12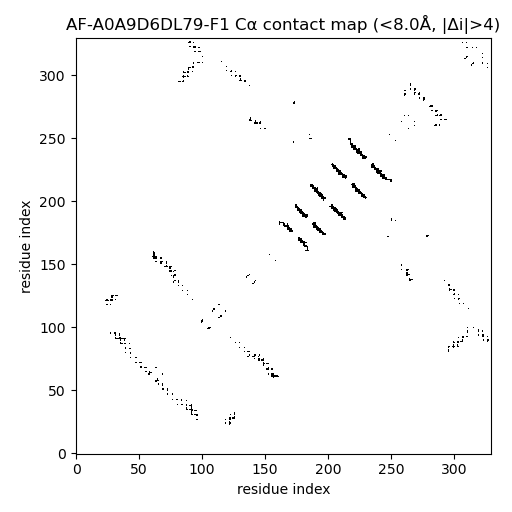83 C C . TRP A 1 170 ? -13.878 4.214 23.364 1.00 70.88 170 TRP A C 1
ATOM 1285 O O . TRP A 1 170 ? -13.175 4.077 22.365 1.00 70.88 170 TRP A O 1
ATOM 1295 N N . SER A 1 171 ? -15.099 4.730 23.313 1.00 70.31 171 SER A N 1
ATOM 1296 C CA . SER A 1 171 ? -15.705 5.275 22.106 1.00 70.31 171 SER A CA 1
ATOM 1297 C C . SER A 1 171 ? -16.541 6.504 22.448 1.00 70.31 171 SER A C 1
ATOM 1299 O O . SER A 1 171 ? -17.005 6.643 23.577 1.00 70.31 171 SER A O 1
ATOM 1301 N N . ARG A 1 172 ? -16.717 7.426 21.504 1.00 74.44 172 ARG A N 1
ATOM 1302 C CA . ARG A 1 172 ? -17.427 8.691 21.732 1.00 74.44 172 ARG A CA 1
ATOM 1303 C C . ARG A 1 172 ? -18.366 8.987 20.571 1.00 74.44 172 ARG A C 1
ATOM 1305 O O . ARG A 1 172 ? -17.968 8.850 19.420 1.00 74.44 172 ARG A O 1
ATOM 1312 N N . ASP A 1 173 ? -19.558 9.474 20.885 1.00 71.75 173 ASP A N 1
ATOM 1313 C CA . ASP A 1 173 ? -20.537 9.986 19.928 1.00 71.75 173 ASP A CA 1
ATOM 1314 C C . ASP A 1 173 ? -21.087 11.329 20.419 1.00 71.75 173 ASP A C 1
ATOM 1316 O O . ASP A 1 173 ? -21.792 11.397 21.425 1.00 71.75 173 ASP A O 1
ATOM 1320 N N . ALA A 1 174 ? -20.694 12.419 19.752 1.00 77.62 174 ALA A N 1
ATOM 1321 C CA . ALA A 1 174 ? -20.976 13.801 20.146 1.00 77.62 174 ALA A CA 1
ATOM 1322 C C . ALA A 1 174 ? -20.639 14.111 21.626 1.00 77.62 174 ALA A C 1
ATOM 1324 O O . ALA A 1 174 ? -19.487 14.398 21.974 1.00 77.62 174 ALA A O 1
ATOM 1325 N N . ARG A 1 175 ? -21.646 14.056 22.504 1.00 81.19 175 ARG A N 1
ATOM 1326 C CA . ARG A 1 175 ? -21.567 14.316 23.955 1.00 81.19 175 ARG A CA 1
ATOM 1327 C C . ARG A 1 175 ? -21.726 13.059 24.805 1.00 81.19 175 ARG A C 1
ATOM 1329 O O . ARG A 1 175 ? -21.869 13.148 26.020 1.00 81.19 175 ARG A O 1
ATOM 1336 N N . ARG A 1 176 ? -21.720 11.888 24.176 1.00 83.62 176 ARG A N 1
ATOM 1337 C CA . ARG A 1 176 ? -21.809 10.591 24.835 1.00 83.62 176 ARG A CA 1
ATOM 1338 C C . ARG A 1 176 ? -20.457 9.901 24.767 1.00 83.62 176 ARG A C 1
ATOM 1340 O O . ARG A 1 176 ? -19.874 9.784 23.693 1.00 83.62 176 ARG A O 1
ATOM 1347 N N . PHE A 1 177 ? -19.959 9.433 25.900 1.00 82.88 177 PHE A N 1
ATOM 1348 C CA . PHE A 1 177 ? -18.752 8.621 25.985 1.00 82.88 177 PHE A CA 1
ATOM 1349 C C . PHE A 1 177 ? -19.139 7.229 26.445 1.00 82.88 177 PHE A C 1
ATOM 1351 O O . PHE A 1 177 ? -19.887 7.069 27.401 1.00 82.88 177 PHE A O 1
ATOM 1358 N N . LEU A 1 178 ? -18.613 6.227 25.766 1.00 84.06 178 LEU A N 1
ATOM 1359 C CA . LEU A 1 178 ? -18.798 4.824 26.059 1.00 84.06 178 LEU A CA 1
ATOM 1360 C C . LEU A 1 178 ? -17.450 4.238 26.453 1.00 84.06 178 LEU A C 1
ATOM 1362 O O . LEU A 1 178 ? -16.471 4.367 25.720 1.00 84.06 178 LEU A O 1
ATOM 1366 N N . ARG A 1 179 ? -17.418 3.528 27.569 1.00 82.56 179 ARG A N 1
ATOM 1367 C CA . ARG A 1 179 ? -16.318 2.651 27.936 1.00 82.56 179 ARG A CA 1
ATOM 1368 C C . ARG A 1 179 ? -16.844 1.236 28.034 1.00 82.56 179 ARG A C 1
ATOM 1370 O O . ARG A 1 179 ? -17.830 0.977 28.713 1.00 82.56 179 ARG A O 1
ATOM 1377 N N . VAL A 1 180 ? -16.151 0.308 27.404 1.00 83.38 180 VAL A N 1
ATOM 1378 C CA . VAL A 1 180 ? -16.391 -1.121 27.573 1.00 83.38 180 VAL A CA 1
ATOM 1379 C C . VAL A 1 180 ? -15.192 -1.686 28.297 1.00 83.38 180 VAL A C 1
ATOM 1381 O O . VAL A 1 180 ? -14.077 -1.471 27.843 1.00 83.38 180 VAL A O 1
ATOM 1384 N N . ARG A 1 181 ? -15.386 -2.376 29.423 1.00 74.50 181 ARG A N 1
ATOM 1385 C CA . ARG A 1 181 ? -14.273 -2.895 30.231 1.00 74.50 181 ARG A CA 1
ATOM 1386 C C . ARG A 1 181 ? -13.671 -4.175 29.661 1.00 74.50 181 ARG A C 1
ATOM 1388 O O . ARG A 1 181 ? -12.474 -4.376 29.796 1.00 74.50 181 ARG A O 1
ATOM 1395 N N . HIS A 1 182 ? -14.488 -5.038 29.071 1.00 68.62 182 HIS A N 1
ATOM 1396 C CA . HIS A 1 182 ? -14.041 -6.268 28.422 1.00 68.62 182 HIS A CA 1
ATOM 1397 C C . HIS A 1 182 ? -15.058 -6.713 27.371 1.00 68.62 182 HIS A C 1
ATOM 1399 O O . HIS A 1 182 ? -16.266 -6.532 27.531 1.00 68.62 182 HIS A O 1
ATOM 1405 N N . VAL A 1 183 ? -14.565 -7.324 26.298 1.00 67.12 183 VAL A N 1
ATOM 1406 C CA . VAL A 1 183 ? -15.390 -7.889 25.224 1.00 67.12 183 VAL A CA 1
ATOM 1407 C C . VAL A 1 183 ? -15.337 -9.406 25.359 1.00 67.12 183 VAL A C 1
ATOM 1409 O O . VAL A 1 183 ? -14.258 -9.984 25.253 1.00 67.12 183 VAL A O 1
ATOM 1412 N N . ARG A 1 184 ? -16.479 -10.049 25.642 1.00 57.91 184 ARG A N 1
ATOM 1413 C CA . ARG A 1 184 ? -16.556 -11.518 25.785 1.00 57.91 184 ARG A CA 1
ATOM 1414 C C . ARG A 1 184 ? -16.825 -12.207 24.450 1.00 57.91 184 ARG A C 1
ATOM 1416 O O . ARG A 1 184 ? -16.290 -13.277 24.191 1.00 57.91 184 ARG A O 1
ATOM 1423 N N . ALA A 1 185 ? -17.663 -11.595 23.620 1.00 56.16 185 ALA A N 1
ATOM 1424 C CA . ALA A 1 185 ? -17.979 -12.029 22.264 1.00 56.16 185 ALA A CA 1
ATOM 1425 C C . ALA A 1 185 ? -18.330 -10.798 21.410 1.00 56.16 185 ALA A C 1
ATOM 1427 O O . ALA A 1 185 ? -18.570 -9.723 21.959 1.00 56.16 185 ALA A O 1
ATOM 1428 N N . ALA A 1 186 ? -18.365 -10.935 20.079 1.00 55.12 186 ALA A N 1
ATOM 1429 C CA . ALA A 1 186 ? -18.673 -9.823 19.163 1.00 55.12 186 ALA A CA 1
ATOM 1430 C C . ALA A 1 186 ? -20.051 -9.173 19.426 1.00 55.12 186 ALA A C 1
ATOM 1432 O O . ALA A 1 186 ? -20.294 -8.032 19.046 1.00 55.12 186 ALA A O 1
ATOM 1433 N N . ASP A 1 187 ? -20.945 -9.901 20.087 1.00 63.06 187 ASP A N 1
ATOM 1434 C CA . ASP A 1 187 ? -22.310 -9.536 20.454 1.00 63.06 187 ASP A CA 1
ATOM 1435 C C . ASP A 1 187 ? -22.527 -9.397 21.972 1.00 63.06 187 ASP A C 1
ATOM 1437 O O . ASP A 1 187 ? -23.630 -9.046 22.387 1.00 63.06 187 ASP A O 1
ATOM 1441 N N . VAL A 1 188 ? -21.497 -9.629 22.802 1.00 69.25 188 VAL A N 1
ATOM 1442 C CA . VAL A 1 188 ? -21.590 -9.580 24.273 1.00 69.25 188 VAL A CA 1
ATOM 1443 C C . VAL A 1 188 ? -20.459 -8.747 24.878 1.00 69.25 188 VAL A C 1
ATOM 1445 O O . VAL A 1 188 ? -19.293 -9.162 24.923 1.00 69.25 188 VAL A O 1
ATOM 1448 N N . LEU A 1 189 ? -20.824 -7.594 25.438 1.00 79.25 189 LEU A N 1
ATOM 1449 C CA . LEU A 1 189 ? -19.919 -6.664 26.117 1.00 79.25 189 LEU A CA 1
ATOM 1450 C C . LEU A 1 189 ? -20.075 -6.764 27.640 1.00 79.25 189 LEU A C 1
ATOM 1452 O O . LEU A 1 189 ? -21.168 -7.007 28.157 1.00 79.25 189 LEU A O 1
ATOM 1456 N N . GLY A 1 190 ? -18.980 -6.565 28.374 1.00 81.50 190 GLY A N 1
ATOM 1457 C CA . GLY A 1 190 ? -18.945 -6.612 29.834 1.00 81.50 190 GLY A CA 1
ATOM 1458 C C . GLY A 1 190 ? -18.399 -5.329 30.457 1.00 81.50 190 GLY A C 1
ATOM 1459 O O . GLY A 1 190 ? -17.393 -4.778 30.006 1.00 81.50 190 GLY A O 1
ATOM 1460 N N . GLY A 1 191 ? -19.066 -4.861 31.517 1.00 85.19 191 GLY A N 1
ATOM 1461 C CA . GLY A 1 191 ? -18.725 -3.615 32.212 1.00 85.19 191 GLY A CA 1
ATOM 1462 C C . GLY A 1 191 ? -18.833 -2.401 31.292 1.00 85.19 191 GLY A C 1
ATOM 1463 O O . GLY A 1 191 ? -17.823 -1.772 30.983 1.00 85.19 191 GLY A O 1
ATOM 1464 N N . VAL A 1 192 ? -20.047 -2.130 30.818 1.00 87.81 192 VAL A N 1
ATOM 1465 C CA . VAL A 1 192 ? -20.353 -1.025 29.909 1.00 87.81 192 VAL A CA 1
ATOM 1466 C C . VAL A 1 192 ? -20.681 0.222 30.724 1.00 87.81 192 VAL A C 1
ATOM 1468 O O . VAL A 1 192 ? -21.574 0.188 31.564 1.00 87.81 192 VAL A O 1
ATOM 1471 N N . GLU A 1 193 ? -19.974 1.317 30.475 1.00 91.06 193 GLU A N 1
ATOM 1472 C CA . GLU A 1 193 ? -20.202 2.624 31.093 1.00 91.06 193 GLU A CA 1
ATOM 1473 C C . GLU A 1 193 ? -20.536 3.646 30.007 1.00 91.06 193 GLU A C 1
ATOM 1475 O O . GLU A 1 193 ? -19.788 3.783 29.042 1.00 91.06 193 GLU A O 1
ATOM 1480 N N . VAL A 1 194 ? -21.643 4.367 30.163 1.00 89.75 194 VAL A N 1
ATOM 1481 C CA . VAL A 1 194 ? -22.070 5.451 29.275 1.00 89.75 194 VAL A CA 1
ATOM 1482 C C . VAL A 1 194 ? -22.123 6.742 30.080 1.00 89.75 194 VAL A C 1
ATOM 1484 O O . VAL A 1 194 ? -22.779 6.805 31.117 1.00 89.75 194 VAL A O 1
ATOM 1487 N N . PHE A 1 195 ? -21.445 7.771 29.593 1.00 90.81 195 PHE A N 1
ATOM 1488 C CA . PHE A 1 195 ? -21.443 9.118 30.149 1.00 90.81 195 PHE A CA 1
ATOM 1489 C C . PHE A 1 195 ? -22.104 10.047 29.141 1.00 90.81 195 PHE A C 1
ATOM 1491 O O . PHE A 1 195 ? -21.614 10.164 28.021 1.00 90.81 195 PHE A O 1
ATOM 1498 N N . GLU A 1 196 ? -23.191 10.709 29.513 1.00 90.00 196 GLU A N 1
ATOM 1499 C CA . GLU A 1 196 ? -23.847 11.716 28.681 1.00 90.00 196 GLU A CA 1
ATOM 1500 C C . GLU A 1 196 ? -23.659 13.095 29.301 1.00 90.00 196 GLU A C 1
ATOM 1502 O O . GLU A 1 196 ? -24.012 13.310 30.462 1.00 90.00 196 GLU A O 1
ATOM 1507 N N . PHE A 1 197 ? -23.122 14.019 28.512 1.00 88.69 197 PHE A N 1
ATOM 1508 C CA . PHE A 1 197 ? -22.881 15.403 28.902 1.00 88.69 197 PHE A CA 1
ATOM 1509 C C . PHE A 1 197 ? -23.900 16.341 28.244 1.00 88.69 197 PHE A C 1
ATOM 1511 O O . PHE A 1 197 ? -24.412 16.058 27.154 1.00 88.69 197 PHE A O 1
ATOM 1518 N N . ASP A 1 198 ? -24.210 17.452 28.904 1.00 87.50 198 ASP A N 1
ATOM 1519 C CA . ASP A 1 198 ? -25.083 18.498 28.369 1.00 87.50 198 ASP A CA 1
ATOM 1520 C C . ASP A 1 198 ? -24.338 19.499 27.454 1.00 87.50 198 ASP A C 1
ATOM 1522 O O . ASP A 1 198 ? -23.183 19.292 27.075 1.00 87.50 198 ASP A O 1
ATOM 1526 N N . ASP A 1 199 ? -25.023 20.569 27.030 1.00 85.12 199 ASP A N 1
ATOM 1527 C CA . ASP A 1 199 ? -24.447 21.648 26.214 1.00 85.12 199 ASP A CA 1
ATOM 1528 C C . ASP A 1 199 ? -23.328 22.429 26.915 1.00 85.12 199 ASP A C 1
ATOM 1530 O O . ASP A 1 199 ? -22.434 22.934 26.234 1.00 85.12 199 ASP A O 1
ATOM 1534 N N . ALA A 1 200 ? -23.372 22.523 28.245 1.00 84.88 200 ALA A N 1
ATOM 1535 C CA . ALA A 1 200 ? -22.399 23.242 29.060 1.00 84.88 200 ALA A CA 1
ATOM 1536 C C . ALA A 1 200 ? -21.150 22.396 29.369 1.00 84.88 200 ALA A C 1
ATOM 1538 O O . ALA A 1 200 ? -20.121 22.941 29.766 1.00 84.88 200 ALA A O 1
ATOM 1539 N N . GLY A 1 201 ? -21.214 21.085 29.117 1.00 81.12 201 GLY A N 1
ATOM 1540 C CA . GLY A 1 201 ? -20.142 20.134 29.399 1.00 81.12 201 GLY A CA 1
ATOM 1541 C C . GLY A 1 201 ? -20.275 19.452 30.760 1.00 81.12 201 GLY A C 1
ATOM 1542 O O . GLY A 1 201 ? -19.352 18.741 31.161 1.00 81.12 201 GLY A O 1
ATOM 1543 N N . ASP A 1 202 ? -21.409 19.614 31.441 1.00 86.81 202 ASP A N 1
ATOM 1544 C CA . ASP A 1 202 ? -21.695 18.965 32.714 1.00 86.81 202 ASP A CA 1
ATOM 1545 C C . ASP A 1 202 ? -22.258 17.556 32.495 1.00 86.81 202 ASP A C 1
ATOM 1547 O O . ASP A 1 202 ? -22.997 17.273 31.546 1.00 86.81 202 ASP A O 1
ATOM 1551 N N . LEU A 1 203 ? -21.873 16.623 33.370 1.00 87.81 203 LEU A N 1
ATOM 1552 C CA . LEU A 1 203 ? -22.325 15.235 33.297 1.00 87.81 203 LEU A CA 1
ATOM 1553 C C . LEU A 1 203 ? -23.806 15.165 33.685 1.00 87.81 203 LEU A C 1
ATOM 1555 O O . LEU A 1 203 ? -24.146 15.386 34.841 1.00 87.81 203 LEU A O 1
ATOM 1559 N N . ARG A 1 204 ? -24.673 14.791 32.742 1.00 90.81 204 ARG A N 1
ATOM 1560 C CA . ARG A 1 204 ? -26.126 14.676 32.936 1.00 90.81 204 ARG A CA 1
ATOM 1561 C C . ARG A 1 204 ? -26.550 13.259 33.306 1.00 90.81 204 ARG A C 1
ATOM 1563 O O . ARG A 1 204 ? -27.391 13.066 34.184 1.00 90.81 204 ARG A O 1
ATOM 1570 N N . VAL A 1 205 ? -25.993 12.255 32.629 1.00 89.81 205 VAL A N 1
ATOM 1571 C CA . VAL A 1 205 ? -26.349 10.844 32.844 1.00 89.81 205 VAL A CA 1
ATOM 1572 C C . VAL A 1 205 ? -25.089 9.998 32.918 1.00 89.81 205 VAL A C 1
ATOM 1574 O O . VAL A 1 205 ? -24.219 10.079 32.057 1.00 89.81 205 VAL A O 1
ATOM 1577 N N . PHE A 1 206 ? -25.012 9.148 33.934 1.00 92.06 206 PHE A N 1
ATOM 1578 C CA . PHE A 1 206 ? -24.058 8.054 34.007 1.00 92.06 206 PHE A CA 1
ATOM 1579 C C . PHE A 1 206 ? -24.811 6.733 34.057 1.00 92.06 206 PHE A C 1
ATOM 1581 O O . PHE A 1 206 ? -25.619 6.501 34.954 1.00 92.06 206 PHE A O 1
ATOM 1588 N N . LEU A 1 207 ? -24.526 5.850 33.115 1.00 91.88 207 LEU A N 1
ATOM 1589 C CA . LEU A 1 207 ? -25.108 4.523 33.054 1.00 91.88 207 LEU A CA 1
ATOM 1590 C C . LEU A 1 207 ? -23.985 3.500 33.172 1.00 91.88 207 LEU A C 1
ATOM 1592 O O . LEU A 1 207 ? -23.040 3.529 32.398 1.00 91.88 207 LEU A O 1
ATOM 1596 N N . HIS A 1 208 ? -24.103 2.571 34.111 1.00 92.81 208 HIS A N 1
ATOM 1597 C CA . HIS A 1 208 ? -23.218 1.421 34.230 1.00 92.81 208 HIS A CA 1
ATOM 1598 C C . HIS A 1 208 ? -24.033 0.140 34.084 1.00 92.81 208 HIS A C 1
ATOM 1600 O O . HIS A 1 208 ? -24.995 -0.061 34.818 1.00 92.81 208 HIS A O 1
ATOM 1606 N N . ALA A 1 209 ? -23.649 -0.741 33.170 1.00 91.50 209 ALA A N 1
ATOM 1607 C CA . ALA A 1 209 ? -24.274 -2.038 32.971 1.00 91.50 209 ALA A CA 1
ATOM 1608 C C . ALA A 1 209 ? -23.239 -3.151 33.111 1.00 91.50 209 ALA A C 1
ATOM 1610 O O . ALA A 1 209 ? -22.136 -3.088 32.557 1.00 91.50 209 ALA A O 1
ATOM 1611 N N . ARG A 1 210 ? -23.613 -4.222 33.813 1.00 87.56 210 ARG A N 1
ATOM 1612 C CA . ARG A 1 210 ? -22.726 -5.379 33.975 1.00 87.56 210 ARG A CA 1
ATOM 1613 C C . ARG A 1 210 ? -22.492 -6.095 32.645 1.00 87.56 210 ARG A C 1
ATOM 1615 O O . ARG A 1 210 ? -21.384 -6.571 32.393 1.00 87.56 210 ARG A O 1
ATOM 1622 N N . ARG A 1 211 ? -23.537 -6.189 31.822 1.00 81.94 211 ARG A N 1
ATOM 1623 C CA . ARG A 1 211 ? -23.545 -6.915 30.550 1.00 81.94 211 ARG A CA 1
ATOM 1624 C C . ARG A 1 211 ? -24.385 -6.164 29.518 1.00 81.94 211 ARG A C 1
ATOM 1626 O O . ARG A 1 211 ? -25.424 -5.620 29.879 1.00 81.94 211 ARG A O 1
ATOM 1633 N N . ALA A 1 212 ? -23.943 -6.161 28.265 1.00 83.69 212 ALA A N 1
ATOM 1634 C CA . ALA A 1 212 ? -24.719 -5.684 27.126 1.00 83.69 212 ALA A CA 1
ATOM 1635 C C . ALA A 1 212 ? -24.748 -6.757 26.036 1.00 83.69 212 ALA A C 1
ATOM 1637 O O . ALA A 1 212 ? -23.684 -7.209 25.611 1.00 83.69 212 ALA A O 1
ATOM 1638 N N . ASP A 1 213 ? -25.942 -7.137 25.592 1.00 80.12 213 ASP A N 1
ATOM 1639 C CA . ASP A 1 213 ? -26.157 -8.110 24.520 1.00 80.12 213 ASP A CA 1
ATOM 1640 C C . ASP A 1 213 ? -26.746 -7.398 23.290 1.00 80.12 213 ASP A C 1
ATOM 1642 O O . ASP A 1 213 ? -27.699 -6.626 23.413 1.00 80.12 213 ASP A O 1
ATOM 1646 N N . LEU A 1 214 ? -26.178 -7.617 22.103 1.00 71.56 214 LEU A N 1
ATOM 1647 C CA . LEU A 1 214 ? -26.680 -7.027 20.857 1.00 71.56 214 LEU A CA 1
ATOM 1648 C C . LEU A 1 214 ? -27.974 -7.739 20.426 1.00 71.56 214 LEU A C 1
ATOM 1650 O O . LEU A 1 214 ? -27.944 -8.921 20.090 1.00 71.56 214 LEU A O 1
ATOM 1654 N N . VAL A 1 215 ? -29.100 -7.023 20.411 1.00 72.81 215 VAL A N 1
ATOM 1655 C CA . VAL A 1 215 ? -30.413 -7.569 20.010 1.00 72.81 215 VAL A CA 1
ATOM 1656 C C . VAL A 1 215 ? -30.691 -7.326 18.527 1.00 72.81 215 VAL A C 1
ATOM 1658 O O . VAL A 1 215 ? -31.242 -8.191 17.855 1.00 72.81 215 VAL A O 1
ATOM 1661 N N . ASP A 1 216 ? -30.290 -6.162 18.013 1.00 67.31 216 ASP A N 1
ATOM 1662 C CA . ASP A 1 216 ? -30.455 -5.754 16.612 1.00 67.31 216 ASP A CA 1
ATOM 1663 C C . ASP A 1 216 ? -29.290 -4.836 16.195 1.00 67.31 216 ASP A C 1
ATOM 1665 O O . ASP A 1 216 ? -28.502 -4.428 17.044 1.00 67.31 216 ASP A O 1
ATOM 1669 N N . ALA A 1 217 ? -29.174 -4.462 14.917 1.00 62.81 217 ALA A N 1
ATOM 1670 C CA . ALA A 1 217 ? -28.031 -3.744 14.341 1.00 62.81 217 ALA A CA 1
ATOM 1671 C C . ALA A 1 217 ? -27.586 -2.475 15.104 1.00 62.81 217 ALA A C 1
ATOM 1673 O O . ALA A 1 217 ? -26.421 -2.093 14.989 1.00 62.81 217 ALA A O 1
ATOM 1674 N N . ARG A 1 218 ? -28.479 -1.834 15.878 1.00 66.81 218 ARG A N 1
ATOM 1675 C CA . ARG A 1 218 ? -28.187 -0.666 16.739 1.00 66.81 218 ARG A CA 1
ATOM 1676 C C . ARG A 1 218 ? -28.695 -0.778 18.181 1.00 66.81 218 ARG A C 1
ATOM 1678 O O . ARG A 1 218 ? -28.432 0.109 18.990 1.00 66.81 218 ARG A O 1
ATOM 1685 N N . TRP A 1 219 ? -29.417 -1.842 18.524 1.00 76.62 219 TRP A N 1
ATOM 1686 C CA . TRP A 1 219 ? -30.070 -1.967 19.828 1.00 76.62 219 TRP A CA 1
ATOM 1687 C C . TRP A 1 219 ? -29.330 -2.956 20.714 1.00 76.62 219 TRP A C 1
ATOM 1689 O O . TRP A 1 219 ? -29.221 -4.141 20.395 1.00 76.62 219 TRP A O 1
ATOM 1699 N N . TRP A 1 220 ? -28.863 -2.460 21.855 1.00 82.75 220 TRP A N 1
ATOM 1700 C CA . TRP A 1 220 ? -28.202 -3.251 22.881 1.00 82.75 220 TRP A CA 1
ATOM 1701 C C . TRP A 1 220 ? -29.125 -3.415 24.084 1.00 82.75 220 TRP A C 1
ATOM 1703 O O . TRP A 1 220 ? -29.685 -2.444 24.595 1.00 82.75 220 TRP A O 1
ATOM 1713 N N . LEU A 1 221 ? -29.270 -4.646 24.563 1.00 86.06 221 LEU A N 1
ATOM 1714 C CA . LEU A 1 221 ? -29.948 -4.950 25.813 1.00 86.06 221 LEU A CA 1
ATOM 1715 C C . LEU A 1 221 ? -28.928 -4.928 26.946 1.00 86.06 221 LEU A C 1
ATOM 1717 O O . LEU A 1 221 ? -28.097 -5.825 27.086 1.00 86.06 221 LEU A O 1
ATOM 1721 N N . LEU A 1 222 ? -28.995 -3.883 27.760 1.00 88.31 222 LEU A N 1
ATOM 1722 C CA . LEU A 1 222 ? -28.171 -3.730 28.948 1.00 88.31 222 LEU A CA 1
ATOM 1723 C C . LEU A 1 222 ? -28.823 -4.477 30.112 1.00 88.31 222 LEU A C 1
ATOM 1725 O O . LEU A 1 222 ? -30.013 -4.298 30.356 1.00 88.31 222 LEU A O 1
ATOM 1729 N N . THR A 1 223 ? -28.047 -5.273 30.845 1.00 86.06 223 THR A N 1
ATOM 1730 C CA . THR A 1 223 ? -28.504 -6.081 31.988 1.00 86.06 223 THR A CA 1
ATOM 1731 C C . THR A 1 223 ? -27.770 -5.673 33.268 1.00 86.06 223 THR A C 1
ATOM 1733 O O . THR A 1 223 ? -26.555 -5.455 33.244 1.00 86.06 223 THR A O 1
ATOM 1736 N N . ASP A 1 224 ? -28.505 -5.610 34.387 1.00 87.12 224 ASP A N 1
ATOM 1737 C CA . ASP A 1 224 ? -28.060 -5.074 35.688 1.00 87.12 224 ASP A CA 1
ATOM 1738 C C . ASP A 1 224 ? -27.503 -3.655 35.540 1.00 87.12 224 ASP A C 1
ATOM 1740 O O . ASP A 1 224 ? -26.297 -3.409 35.622 1.00 87.12 224 ASP A O 1
ATOM 1744 N N . VAL A 1 225 ? -28.420 -2.735 35.243 1.00 90.88 225 VAL A N 1
ATOM 1745 C CA . VAL A 1 225 ? -28.122 -1.345 34.917 1.00 90.88 225 VAL A CA 1
ATOM 1746 C C . VAL A 1 225 ? -28.243 -0.480 36.162 1.00 90.88 225 VAL A C 1
ATOM 1748 O O . VAL A 1 225 ? -29.286 -0.445 36.813 1.00 90.88 225 VAL A O 1
ATOM 1751 N N . LEU A 1 226 ? -27.187 0.262 36.460 1.00 93.00 226 LEU A N 1
ATOM 1752 C CA . LEU A 1 226 ? -27.168 1.369 37.398 1.00 93.00 226 LEU A CA 1
ATOM 1753 C C . LEU A 1 226 ? -27.176 2.670 36.600 1.00 93.00 226 LEU A C 1
ATOM 1755 O O . LEU A 1 226 ? -26.203 3.003 35.932 1.00 93.00 226 LEU A O 1
ATOM 1759 N N . GLU A 1 227 ? -28.264 3.415 36.690 1.00 92.38 227 GLU A N 1
ATOM 1760 C CA . GLU A 1 227 ? -28.405 4.721 36.066 1.00 92.38 227 GLU A CA 1
ATOM 1761 C C . GLU A 1 227 ? -28.359 5.802 37.140 1.00 92.38 227 GLU A C 1
ATOM 1763 O O . GLU A 1 227 ? -29.129 5.778 38.099 1.00 92.38 227 GLU A O 1
ATOM 1768 N N . LYS A 1 228 ? -27.462 6.765 36.973 1.00 91.44 228 LYS A N 1
ATOM 1769 C CA . LYS A 1 228 ? -27.391 7.986 37.765 1.00 91.44 228 LYS A CA 1
ATOM 1770 C C . LYS A 1 228 ? -27.725 9.157 36.860 1.00 91.44 228 LYS A C 1
ATOM 1772 O O . LYS A 1 228 ? -27.078 9.349 35.835 1.00 91.44 228 LYS A O 1
ATOM 1777 N N . GLN A 1 229 ? -28.727 9.928 37.242 1.00 90.88 229 GLN A N 1
ATOM 1778 C CA . GLN A 1 229 ? -29.074 11.180 36.588 1.00 90.88 229 GLN A CA 1
ATOM 1779 C C . GLN A 1 229 ? -28.684 12.315 37.523 1.00 90.88 229 GLN A C 1
ATOM 1781 O O . GLN A 1 229 ? -29.075 12.322 38.693 1.00 90.88 229 GLN A O 1
ATOM 1786 N N . PHE A 1 230 ? -27.894 13.242 37.006 1.00 87.00 230 PHE A N 1
ATOM 1787 C CA . PHE A 1 230 ? -27.454 14.427 37.717 1.00 87.00 230 PHE A CA 1
ATOM 1788 C C . PHE A 1 230 ? -28.312 15.594 37.235 1.00 87.00 230 PHE A C 1
ATOM 1790 O O . PHE A 1 230 ? -28.311 15.933 36.052 1.00 87.00 230 PHE A O 1
ATOM 1797 N N . ALA A 1 231 ? -29.092 16.157 38.151 1.00 82.94 231 ALA A N 1
ATOM 1798 C CA . ALA A 1 231 ? -29.887 17.354 37.931 1.00 82.94 231 ALA A CA 1
ATOM 1799 C C . ALA A 1 231 ? -29.449 18.437 38.934 1.00 82.94 231 ALA A C 1
ATOM 1801 O O . ALA A 1 231 ? -28.891 18.098 39.983 1.00 82.94 231 ALA A O 1
ATOM 1802 N N . PRO A 1 232 ? -29.731 19.726 38.668 1.00 76.25 232 PRO A N 1
ATOM 1803 C CA . PRO A 1 232 ? -29.425 20.813 39.606 1.00 76.25 232 PRO A CA 1
ATOM 1804 C C . PRO A 1 232 ? -30.049 20.604 40.995 1.00 76.25 232 PRO A C 1
ATOM 1806 O O . PRO A 1 232 ? -29.505 21.035 42.005 1.00 76.25 232 PRO A O 1
ATOM 1809 N N . GLU A 1 233 ? -31.185 19.907 41.039 1.00 77.69 233 GLU A N 1
ATOM 1810 C CA . GLU A 1 233 ? -31.972 19.616 42.242 1.00 77.69 233 GLU A CA 1
ATOM 1811 C C . GLU A 1 233 ? -31.431 18.420 43.051 1.00 77.69 233 GLU A C 1
ATOM 1813 O O . GLU A 1 233 ? -31.861 18.191 44.181 1.00 77.69 233 GLU A O 1
ATOM 1818 N N . GLY A 1 234 ? -30.494 17.642 42.492 1.00 80.81 234 GLY A N 1
ATOM 1819 C CA . GLY A 1 234 ? -29.902 16.476 43.144 1.00 80.81 234 GLY A CA 1
ATOM 1820 C C . GLY A 1 234 ? -29.565 15.326 42.192 1.00 80.81 234 GLY A C 1
ATOM 1821 O O . GLY A 1 234 ? -29.821 15.360 40.989 1.00 80.81 234 GLY A O 1
ATOM 1822 N N . THR A 1 235 ? -28.973 14.263 42.743 1.00 86.06 235 THR A N 1
ATOM 1823 C CA . THR A 1 235 ? -28.628 13.050 41.985 1.00 86.06 235 THR A CA 1
ATOM 1824 C C . THR A 1 235 ? -29.670 11.960 42.215 1.00 86.06 235 THR A C 1
ATOM 1826 O O . THR A 1 235 ? -29.839 11.485 43.336 1.00 86.06 235 THR A O 1
ATOM 1829 N N . THR A 1 236 ? -30.323 11.503 41.148 1.00 89.44 236 THR A N 1
ATOM 1830 C CA . THR A 1 236 ? -31.244 10.360 41.202 1.00 89.44 236 THR A CA 1
ATOM 1831 C C . THR A 1 236 ? -30.521 9.101 40.750 1.00 89.44 236 THR A C 1
ATOM 1833 O O . THR A 1 236 ? -29.982 9.058 39.648 1.00 89.44 236 THR A O 1
ATOM 1836 N N . THR A 1 237 ? -30.530 8.053 41.576 1.00 89.94 237 THR A N 1
ATOM 1837 C CA . THR A 1 237 ? -29.974 6.742 41.209 1.00 89.94 237 THR A CA 1
ATOM 1838 C C . THR A 1 237 ? -31.099 5.729 41.035 1.00 89.94 237 THR A C 1
ATOM 1840 O O . THR A 1 237 ? -31.915 5.542 41.934 1.00 89.94 237 THR A O 1
ATOM 1843 N N . ARG A 1 238 ? -31.136 5.053 39.886 1.00 90.69 238 ARG A N 1
ATOM 1844 C CA . ARG A 1 238 ? -32.079 3.977 39.572 1.00 90.69 238 ARG A CA 1
ATOM 1845 C C . ARG A 1 238 ? -31.315 2.709 39.240 1.00 90.69 238 ARG A C 1
ATOM 1847 O O . ARG A 1 238 ? -30.301 2.745 38.548 1.00 90.69 238 ARG A O 1
ATOM 1854 N N . ARG A 1 239 ? -31.825 1.577 39.718 1.00 88.94 239 ARG A N 1
ATOM 1855 C CA . ARG A 1 239 ? -31.322 0.260 39.338 1.00 88.94 239 ARG A CA 1
ATOM 1856 C C . ARG A 1 239 ? -32.392 -0.459 38.536 1.00 88.94 239 ARG A C 1
ATOM 1858 O O . ARG A 1 239 ? -33.509 -0.626 39.014 1.00 88.94 239 ARG A O 1
ATOM 1865 N N . LEU A 1 240 ? -32.051 -0.839 37.314 1.00 88.00 240 LEU A N 1
ATOM 1866 C CA . LEU A 1 240 ? -32.956 -1.472 36.366 1.00 88.00 240 LEU A CA 1
ATOM 1867 C C . LEU A 1 240 ? -32.437 -2.882 36.054 1.00 88.00 240 LEU A C 1
ATOM 1869 O O . LEU A 1 240 ? -31.235 -3.050 35.826 1.00 88.00 240 LEU A O 1
ATOM 1873 N N . PRO A 1 241 ? -33.310 -3.904 36.028 1.00 81.31 241 PRO A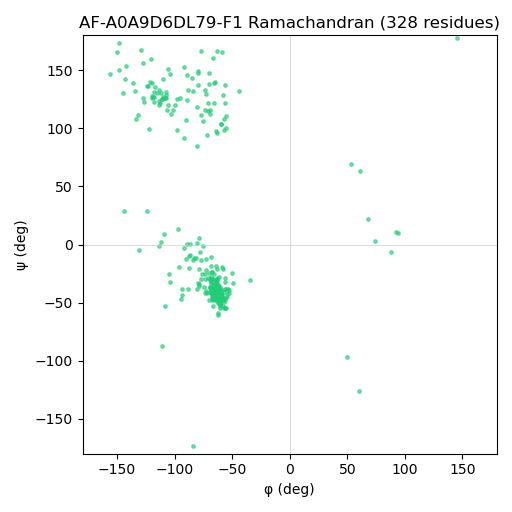 N 1
ATOM 1874 C CA . PRO A 1 241 ? -32.895 -5.267 35.707 1.00 81.31 241 PRO A CA 1
ATOM 1875 C C . PRO A 1 241 ? -32.413 -5.379 34.258 1.00 81.31 241 PRO A C 1
ATOM 1877 O O . PRO A 1 241 ? -31.387 -6.007 34.001 1.00 81.31 241 PRO A O 1
ATOM 1880 N N . ALA A 1 242 ? -33.111 -4.717 33.333 1.00 82.50 242 ALA A N 1
ATOM 1881 C CA . ALA A 1 242 ? -32.710 -4.601 31.943 1.00 82.50 242 ALA A CA 1
ATOM 1882 C C . ALA A 1 242 ? -33.173 -3.268 31.341 1.00 82.50 242 ALA A C 1
ATOM 1884 O O . ALA A 1 242 ? -34.201 -2.721 31.748 1.00 82.50 242 ALA A O 1
ATOM 1885 N N . ARG A 1 243 ? -32.426 -2.749 30.364 1.00 84.69 243 ARG A N 1
ATOM 1886 C CA . ARG A 1 243 ? -32.789 -1.555 29.592 1.00 84.69 243 ARG A CA 1
ATOM 1887 C C . ARG A 1 243 ? -32.314 -1.697 28.152 1.00 84.69 243 ARG A C 1
ATOM 1889 O O . ARG A 1 243 ? -31.148 -1.993 27.913 1.00 84.69 243 ARG A O 1
ATOM 1896 N N . ALA A 1 244 ? -33.208 -1.442 27.203 1.00 82.31 244 ALA A N 1
ATOM 1897 C CA . ALA A 1 244 ? -32.820 -1.273 25.810 1.00 82.31 244 ALA A CA 1
ATOM 1898 C C . ALA A 1 244 ? -32.108 0.076 25.640 1.00 82.31 244 ALA A C 1
ATOM 1900 O O . ALA A 1 244 ? -32.607 1.115 26.084 1.00 82.31 244 ALA A O 1
ATOM 1901 N N . TRP A 1 245 ? -30.937 0.050 25.018 1.00 81.62 245 TRP A N 1
ATOM 1902 C CA . TRP A 1 245 ? -30.126 1.220 24.723 1.00 81.62 245 TRP A CA 1
ATOM 1903 C C . TRP A 1 245 ? -29.798 1.244 23.237 1.00 81.62 245 TRP A C 1
ATOM 1905 O O . TRP A 1 245 ? -29.241 0.289 22.692 1.00 81.62 245 TRP A O 1
ATOM 1915 N N . GLU A 1 246 ? -30.172 2.338 22.580 1.00 77.31 246 GLU A N 1
ATOM 1916 C CA . GLU A 1 246 ? -29.774 2.601 21.204 1.00 77.31 246 GLU A CA 1
ATOM 1917 C C . GLU A 1 246 ? -28.311 3.045 21.216 1.00 77.31 246 GLU A C 1
ATOM 1919 O O . GLU A 1 246 ? -27.975 4.139 21.677 1.00 77.31 246 GLU A O 1
ATOM 1924 N N . SER A 1 247 ? -27.426 2.157 20.771 1.00 69.69 247 SER A N 1
ATOM 1925 C CA . SER A 1 247 ? -26.003 2.448 20.700 1.00 69.69 247 SER A CA 1
ATOM 1926 C C . SER A 1 247 ? -25.658 3.077 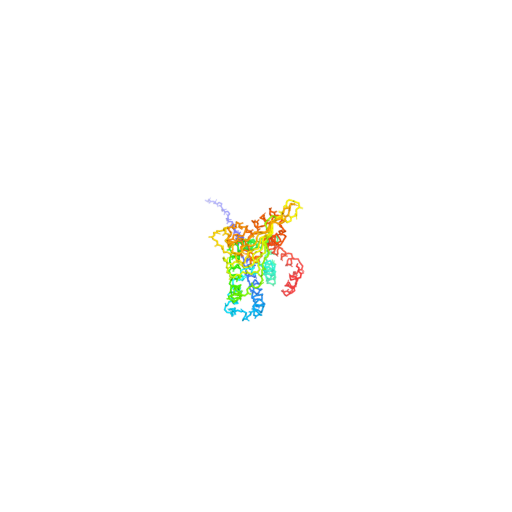19.361 1.00 69.69 247 SER A C 1
ATOM 1928 O O . SER A 1 247 ? -26.182 2.703 18.312 1.00 69.69 247 SER A O 1
ATOM 1930 N N . PHE A 1 248 ? -24.688 3.979 19.400 1.00 66.69 248 PHE A N 1
ATOM 1931 C CA . PHE A 1 248 ? -24.022 4.493 18.211 1.00 66.69 248 PHE A CA 1
ATOM 1932 C C . PHE A 1 248 ? -22.980 3.516 17.643 1.00 66.69 248 PHE A C 1
ATOM 1934 O O . PHE A 1 248 ? -22.422 3.791 16.584 1.00 66.69 248 PHE A O 1
ATOM 1941 N N . LEU A 1 249 ? -22.702 2.401 18.336 1.00 61.16 249 LEU A N 1
ATOM 1942 C CA . LEU A 1 249 ? -21.861 1.307 17.854 1.00 61.16 249 LEU A CA 1
ATOM 1943 C C . LEU A 1 249 ? -22.731 0.182 17.290 1.00 61.16 249 LEU A C 1
ATOM 1945 O O . LEU A 1 249 ? -23.240 -0.668 18.027 1.00 61.16 249 LEU A O 1
ATOM 1949 N N . GLY A 1 250 ? -22.881 0.169 15.968 1.00 57.66 250 GLY A N 1
ATOM 1950 C CA . GLY A 1 250 ? -23.392 -0.988 15.241 1.00 57.66 250 GLY A CA 1
ATOM 1951 C C . GLY A 1 250 ? -22.338 -2.091 15.087 1.00 57.66 250 GLY A C 1
ATOM 1952 O O . GLY A 1 250 ? -21.140 -1.862 15.274 1.00 57.66 250 GLY A O 1
ATOM 1953 N N . ARG A 1 251 ? -22.777 -3.296 14.693 1.00 51.06 251 ARG A N 1
ATOM 1954 C CA . ARG A 1 251 ? -21.904 -4.474 14.486 1.00 51.06 251 ARG A CA 1
ATOM 1955 C C . ARG A 1 251 ? -20.716 -4.179 13.553 1.00 51.06 251 ARG A C 1
ATOM 1957 O O . ARG A 1 251 ? -19.601 -4.593 13.843 1.00 51.06 251 ARG A O 1
ATOM 1964 N N . GLU A 1 252 ? -20.930 -3.397 12.496 1.00 48.72 252 GLU A N 1
ATOM 1965 C CA . GLU A 1 252 ? -19.880 -3.025 11.533 1.00 48.72 252 GLU A CA 1
ATOM 1966 C C . GLU A 1 252 ? -18.820 -2.067 12.114 1.00 48.72 252 GLU A C 1
ATOM 1968 O O . GLU A 1 252 ? -17.658 -2.122 11.720 1.00 48.72 252 GLU A O 1
ATOM 1973 N N . GLN A 1 253 ? -19.173 -1.207 13.079 1.00 47.75 253 GLN A N 1
ATOM 1974 C CA . GLN A 1 253 ? -18.225 -0.262 13.690 1.00 47.75 253 GLN A CA 1
ATOM 1975 C C . GLN A 1 253 ? -17.298 -0.936 14.707 1.00 47.75 253 GLN A C 1
ATOM 1977 O O . GLN A 1 253 ? -16.155 -0.510 14.845 1.00 47.75 253 GLN A O 1
ATOM 1982 N N . ILE A 1 254 ? -17.755 -1.997 15.382 1.00 53.06 254 ILE A N 1
ATOM 1983 C CA . ILE A 1 254 ? -16.921 -2.795 16.297 1.00 53.06 254 ILE A CA 1
ATOM 1984 C C . ILE A 1 254 ? -15.841 -3.551 15.513 1.00 53.06 254 ILE A C 1
ATOM 1986 O O . ILE A 1 254 ? -14.684 -3.559 15.930 1.00 53.06 254 ILE A O 1
ATOM 1990 N N . ASP A 1 255 ? -16.185 -4.101 14.345 1.00 47.16 255 ASP A N 1
ATOM 1991 C CA . ASP A 1 255 ? -15.215 -4.751 13.455 1.00 47.16 255 ASP A CA 1
ATOM 1992 C C . ASP A 1 255 ? -14.208 -3.740 12.862 1.00 47.16 255 ASP A C 1
ATOM 1994 O O . ASP A 1 255 ? -13.024 -4.050 12.713 1.00 47.16 255 ASP A O 1
ATOM 1998 N N . LEU A 1 256 ? -14.642 -2.499 12.592 1.00 45.12 256 LEU A N 1
ATOM 1999 C CA . LEU A 1 256 ? -13.784 -1.403 12.115 1.00 45.12 256 LEU A CA 1
ATOM 2000 C C . LEU A 1 256 ? -12.865 -0.816 13.201 1.00 45.12 256 LEU A C 1
ATOM 2002 O O . LEU A 1 256 ? -11.765 -0.372 12.882 1.00 45.12 256 LEU A O 1
ATOM 2006 N N . LEU A 1 257 ? -13.273 -0.844 14.474 1.00 49.88 257 LEU A N 1
ATOM 2007 C CA . LEU A 1 257 ? -12.470 -0.388 15.622 1.00 49.88 257 LEU A CA 1
ATOM 2008 C C . LEU A 1 257 ? -11.194 -1.222 15.830 1.00 49.88 257 LEU A C 1
ATOM 2010 O O . LEU A 1 257 ? -10.260 -0.764 16.489 1.00 49.88 257 LEU A O 1
ATOM 2014 N N . VAL A 1 258 ? -11.141 -2.425 15.254 1.00 51.50 258 VAL A N 1
ATOM 2015 C CA . VAL A 1 258 ? -10.011 -3.355 15.367 1.00 51.50 258 VAL A CA 1
ATOM 2016 C C . VAL A 1 258 ? -9.057 -3.252 14.168 1.00 51.50 258 VAL A C 1
ATOM 2018 O O . VAL A 1 258 ? -7.899 -3.646 14.279 1.00 51.50 258 VAL A O 1
ATOM 2021 N N . LEU A 1 259 ? -9.483 -2.697 13.027 1.00 59.00 259 LEU A N 1
ATOM 2022 C CA . LEU A 1 259 ? -8.675 -2.681 11.803 1.00 59.00 259 LEU A CA 1
ATOM 2023 C C . LEU A 1 259 ? -7.743 -1.453 11.728 1.00 59.00 259 LEU A C 1
ATOM 2025 O O . LEU A 1 259 ? -8.177 -0.317 11.925 1.00 59.00 259 LEU A O 1
ATOM 2029 N N . PRO A 1 260 ? -6.449 -1.625 11.394 1.00 64.69 260 PRO A N 1
ATOM 2030 C CA . PRO A 1 260 ? -5.533 -0.500 11.245 1.00 64.69 260 PRO A CA 1
ATOM 2031 C C . PRO A 1 260 ? -5.938 0.385 10.056 1.00 64.69 260 PRO A C 1
ATOM 2033 O O . PRO A 1 260 ? -6.234 -0.125 8.977 1.00 64.69 260 PRO A O 1
ATOM 2036 N N . ALA A 1 261 ? -5.858 1.714 10.217 1.00 69.31 261 ALA A N 1
ATOM 2037 C CA . ALA A 1 261 ? -6.256 2.704 9.202 1.00 69.31 261 ALA A CA 1
ATOM 2038 C C . ALA A 1 261 ? -5.675 2.446 7.794 1.00 69.31 261 ALA A C 1
ATOM 2040 O O . ALA A 1 261 ? -6.337 2.695 6.793 1.00 69.31 261 ALA A O 1
ATOM 2041 N N . GLY A 1 262 ? -4.457 1.899 7.696 1.00 70.00 262 GLY A N 1
ATOM 2042 C CA . GLY A 1 262 ? -3.823 1.576 6.410 1.00 70.00 262 GLY A CA 1
ATOM 2043 C C . GLY A 1 262 ? -4.482 0.431 5.619 1.00 70.00 262 GLY A C 1
ATOM 2044 O O . GLY A 1 262 ? -4.275 0.340 4.409 1.00 70.00 262 GLY A O 1
ATOM 2045 N N . SER A 1 263 ? -5.291 -0.411 6.271 1.00 75.56 263 SER A N 1
ATOM 2046 C CA . SER A 1 263 ? -5.973 -1.563 5.653 1.00 75.56 263 SER A CA 1
ATOM 2047 C C . SER A 1 263 ? -7.285 -1.204 4.941 1.00 75.56 263 SER A C 1
ATOM 2049 O O . SER A 1 263 ? -7.833 -2.011 4.193 1.00 75.56 263 SER A O 1
ATOM 2051 N N . LEU A 1 264 ? -7.802 0.010 5.144 1.00 79.25 264 LEU A N 1
ATOM 2052 C CA . LEU A 1 264 ? -9.061 0.476 4.553 1.00 79.25 264 LEU A CA 1
ATOM 2053 C C . LEU A 1 264 ? -8.880 0.907 3.096 1.00 79.25 264 LEU A C 1
ATOM 2055 O O . LEU A 1 264 ? -7.827 1.434 2.742 1.00 79.25 264 LEU A O 1
ATOM 2059 N N . SER A 1 265 ? -9.893 0.719 2.249 1.00 84.62 265 SER A N 1
ATOM 2060 C CA . SER A 1 265 ? -9.879 1.226 0.866 1.00 84.62 265 SER A CA 1
ATOM 2061 C C . SER A 1 265 ? -9.827 2.762 0.821 1.00 84.62 265 SER A C 1
ATOM 2063 O O . SER A 1 265 ? -10.032 3.438 1.836 1.00 84.62 265 SER A O 1
ATOM 2065 N N . LEU A 1 266 ? -9.540 3.340 -0.349 1.00 86.44 266 LEU A N 1
ATOM 2066 C CA . LEU A 1 266 ? -9.483 4.795 -0.502 1.00 86.44 266 LEU A CA 1
ATOM 2067 C C . LEU A 1 266 ? -10.874 5.413 -0.309 1.00 86.44 266 LEU A C 1
ATOM 2069 O O . LEU A 1 266 ? -11.013 6.437 0.369 1.00 86.44 266 LEU A O 1
ATOM 2073 N N . TRP A 1 267 ? -11.911 4.750 -0.829 1.00 80.69 267 TRP A N 1
ATOM 2074 C CA . TRP A 1 267 ? -13.303 5.148 -0.618 1.00 80.69 267 TRP A CA 1
ATOM 2075 C C . TRP A 1 267 ? -13.729 5.048 0.848 1.00 80.69 267 TRP A C 1
ATOM 2077 O O . TRP A 1 267 ? -14.375 5.970 1.361 1.00 80.69 267 TRP A O 1
ATOM 2087 N N . ASP A 1 268 ? -13.338 3.978 1.544 1.00 75.81 268 ASP A N 1
ATOM 2088 C CA . ASP A 1 268 ? -13.653 3.805 2.964 1.00 75.81 268 ASP A CA 1
ATOM 2089 C C . ASP A 1 268 ? -12.973 4.861 3.827 1.00 75.81 268 ASP A C 1
ATOM 2091 O O . ASP A 1 268 ? -13.635 5.466 4.670 1.00 75.81 268 ASP A O 1
ATOM 2095 N N . LEU A 1 269 ? -11.693 5.154 3.576 1.00 80.62 269 LEU A N 1
ATOM 2096 C CA . LEU A 1 269 ? -10.967 6.221 4.269 1.00 80.62 269 LEU A CA 1
ATOM 2097 C C . LEU A 1 269 ? -11.641 7.579 4.076 1.00 80.62 269 LEU A C 1
ATOM 2099 O O . LEU A 1 269 ? -11.866 8.298 5.048 1.00 80.62 269 LEU A O 1
ATOM 2103 N N . TYR A 1 270 ? -12.021 7.919 2.844 1.00 86.12 270 TYR A N 1
ATOM 2104 C CA . TYR A 1 270 ? -12.705 9.180 2.558 1.00 86.12 270 TYR A CA 1
ATOM 2105 C C . TYR A 1 270 ? -14.055 9.290 3.283 1.00 86.12 270 TYR A C 1
ATOM 2107 O O . TYR A 1 270 ? -14.385 10.329 3.867 1.00 86.12 270 TYR A O 1
ATOM 2115 N N . ARG A 1 271 ? -14.855 8.217 3.273 1.00 75.50 271 ARG A N 1
ATOM 2116 C CA . ARG A 1 271 ? -16.130 8.164 4.000 1.00 75.50 271 ARG A CA 1
ATOM 2117 C C . ARG A 1 271 ? -15.909 8.285 5.507 1.00 75.50 271 ARG A C 1
ATOM 2119 O O . ARG A 1 271 ? -16.602 9.073 6.146 1.00 75.50 271 ARG A O 1
ATOM 2126 N N . TYR A 1 272 ? -14.932 7.569 6.052 1.00 72.31 272 TYR A N 1
ATOM 2127 C CA . TYR A 1 272 ? -14.663 7.539 7.486 1.00 72.31 272 TYR A CA 1
ATOM 2128 C C . TYR A 1 272 ? -14.132 8.877 8.014 1.00 72.31 272 TYR A C 1
ATOM 2130 O O . TYR A 1 272 ? -14.628 9.376 9.019 1.00 72.31 272 TYR A O 1
ATOM 2138 N N . VAL A 1 273 ? -13.221 9.534 7.287 1.00 77.00 273 VAL A N 1
ATOM 2139 C CA . VAL A 1 273 ? -12.741 10.888 7.621 1.00 77.00 273 VAL A CA 1
ATOM 2140 C C . VAL A 1 273 ? -13.898 11.889 7.697 1.00 77.00 273 VAL A C 1
ATOM 2142 O O . VAL A 1 273 ? -13.933 12.715 8.609 1.00 77.00 273 VAL A O 1
ATOM 2145 N N . ARG A 1 274 ? -14.879 11.812 6.784 1.00 75.38 274 ARG A N 1
ATOM 2146 C CA . ARG A 1 274 ? -16.071 12.679 6.840 1.00 75.38 274 ARG A CA 1
ATOM 2147 C C . ARG A 1 274 ? -16.928 12.416 8.074 1.00 75.38 274 ARG A C 1
ATOM 2149 O O . ARG A 1 274 ? -17.383 13.375 8.690 1.00 75.38 274 ARG A O 1
ATOM 2156 N N . VAL A 1 275 ? -17.122 11.149 8.441 1.00 68.00 275 VAL A N 1
ATOM 2157 C CA . VAL A 1 275 ? -17.870 10.770 9.651 1.00 68.00 275 VAL A CA 1
ATOM 2158 C C . VAL A 1 275 ? -17.170 11.295 10.908 1.00 68.00 275 VAL A C 1
ATOM 2160 O O . VAL A 1 275 ? -17.816 11.932 11.734 1.00 68.00 275 VAL A O 1
ATOM 2163 N N . LEU A 1 276 ? -15.849 11.115 11.022 1.00 65.81 276 LEU A N 1
ATOM 2164 C CA . LEU A 1 276 ? -15.067 11.612 12.161 1.00 65.81 276 LEU A CA 1
ATOM 2165 C C . LEU A 1 276 ? -15.137 13.138 12.290 1.00 65.81 276 LEU A C 1
ATOM 2167 O O . LEU A 1 276 ? -15.383 13.649 13.381 1.00 65.81 276 LEU A O 1
ATOM 2171 N N . ARG A 1 277 ? -14.997 13.864 11.171 1.00 75.31 277 ARG A N 1
ATOM 2172 C CA . ARG A 1 277 ? -15.125 15.330 11.147 1.00 75.31 277 ARG A CA 1
ATOM 2173 C C . ARG A 1 277 ? -16.513 15.796 11.575 1.00 75.31 277 ARG A C 1
ATOM 2175 O O . ARG A 1 277 ? -16.614 16.733 12.357 1.00 75.31 277 ARG A O 1
ATOM 2182 N N . ALA A 1 278 ? -17.570 15.142 11.089 1.00 68.12 278 ALA A N 1
ATOM 2183 C CA . ALA A 1 278 ? -18.943 15.466 11.474 1.00 68.12 278 ALA A CA 1
ATOM 2184 C C . ALA A 1 278 ? -19.206 15.199 12.968 1.00 68.12 278 ALA A C 1
ATOM 2186 O O . ALA A 1 278 ? -19.944 15.945 13.603 1.00 68.12 278 ALA A O 1
ATOM 2187 N N . GLY A 1 279 ? -18.566 14.173 13.535 1.00 61.03 279 GLY A N 1
ATOM 2188 C CA . GLY A 1 279 ? -18.624 13.846 14.960 1.00 61.03 279 GLY A CA 1
ATOM 2189 C C . GLY A 1 279 ? -17.696 14.675 15.860 1.00 61.03 279 GLY A C 1
ATOM 2190 O O . GLY A 1 279 ? -17.651 14.413 17.061 1.00 61.03 279 GLY A O 1
ATOM 2191 N N . GLY A 1 280 ? -16.936 15.633 15.312 1.00 66.62 280 GLY A N 1
ATOM 2192 C CA . GLY A 1 280 ? -15.979 16.451 16.070 1.00 66.62 280 GLY A CA 1
ATOM 2193 C C . GLY A 1 280 ? -14.765 15.678 16.604 1.00 66.62 280 GLY A C 1
ATOM 2194 O O . GLY A 1 280 ? -14.146 16.108 17.576 1.00 66.62 280 GLY A O 1
ATOM 2195 N N . GLN A 1 281 ? -14.441 14.527 16.010 1.00 61.94 281 GLN A N 1
ATOM 2196 C CA . GLN A 1 281 ? -13.278 13.711 16.370 1.00 61.94 281 GLN A CA 1
ATOM 2197 C C . GLN A 1 281 ? -12.066 14.087 15.516 1.00 61.94 281 GLN A C 1
ATOM 2199 O O . GLN A 1 281 ? -12.231 14.513 14.374 1.00 61.94 281 GLN A O 1
ATOM 2204 N N . ASP A 1 282 ? -10.854 13.887 16.043 1.00 69.88 282 ASP A N 1
ATOM 2205 C CA . ASP A 1 282 ? -9.611 14.115 15.299 1.00 69.88 282 ASP A CA 1
ATOM 2206 C C . ASP A 1 282 ? -9.437 13.064 14.180 1.00 69.88 282 ASP A C 1
ATOM 2208 O O . ASP A 1 282 ? -9.223 11.879 14.469 1.00 69.88 282 ASP A O 1
ATOM 2212 N N . PRO A 1 283 ? -9.519 13.456 12.892 1.00 76.44 283 PRO A N 1
ATOM 2213 C CA . PRO A 1 283 ? -9.383 12.533 11.777 1.00 76.44 283 PRO A CA 1
ATOM 2214 C C . PRO A 1 283 ? -7.929 12.374 11.307 1.00 76.44 283 PRO A C 1
ATOM 2216 O O . PRO A 1 283 ? -7.704 11.630 10.349 1.00 76.44 283 PRO A O 1
ATOM 2219 N N . ALA A 1 284 ? -6.948 13.050 11.924 1.00 82.44 284 ALA A N 1
ATOM 2220 C CA . ALA A 1 284 ? -5.604 13.237 11.368 1.00 82.44 284 ALA A CA 1
ATOM 2221 C C . ALA A 1 284 ? -4.930 11.927 10.935 1.00 82.44 284 ALA A C 1
ATOM 2223 O O . ALA A 1 284 ? -4.350 11.848 9.852 1.00 82.44 284 ALA A O 1
ATOM 2224 N N . ARG A 1 285 ? -5.063 10.859 11.734 1.00 74.81 285 ARG A N 1
ATOM 2225 C CA . ARG A 1 285 ? -4.486 9.542 11.412 1.00 74.81 285 ARG A CA 1
ATOM 2226 C C . ARG A 1 285 ? -5.068 8.929 10.132 1.00 74.81 285 ARG A C 1
ATOM 2228 O O . ARG A 1 285 ? -4.328 8.344 9.343 1.00 74.81 285 ARG A O 1
ATOM 2235 N N . TYR A 1 286 ? -6.380 9.039 9.931 1.00 79.38 286 TYR A N 1
ATOM 2236 C CA . TYR A 1 286 ? -7.070 8.488 8.758 1.00 79.38 286 TYR A CA 1
ATOM 2237 C C . TYR A 1 286 ? -6.907 9.389 7.535 1.00 79.38 286 TYR A C 1
ATOM 2239 O O . TYR A 1 286 ? -6.792 8.900 6.415 1.00 79.38 286 TYR A O 1
ATOM 2247 N N . GLU A 1 287 ? -6.829 10.699 7.751 1.00 87.12 287 GLU A N 1
ATOM 2248 C CA . GLU A 1 287 ? -6.528 11.669 6.707 1.00 87.12 287 GLU A CA 1
ATOM 2249 C C . GLU A 1 287 ? -5.107 11.489 6.162 1.00 87.12 287 GLU A C 1
ATOM 2251 O O . GLU A 1 287 ? -4.919 11.452 4.947 1.00 87.12 287 GLU A O 1
ATOM 2256 N N . LEU A 1 288 ? -4.118 11.273 7.033 1.00 89.38 288 LEU A N 1
ATOM 2257 C CA . LEU A 1 288 ? -2.758 10.942 6.611 1.00 89.38 288 LEU A CA 1
ATOM 2258 C C . LEU A 1 288 ? -2.731 9.655 5.775 1.00 89.38 288 LEU A C 1
ATOM 2260 O O . LEU A 1 288 ? -2.096 9.624 4.723 1.00 89.38 288 LEU A O 1
ATOM 2264 N N . ALA A 1 289 ? -3.443 8.609 6.205 1.00 86.19 289 ALA A N 1
ATOM 2265 C CA . ALA A 1 289 ? -3.539 7.358 5.452 1.00 86.19 289 ALA A CA 1
ATOM 2266 C C . ALA A 1 289 ? -4.197 7.557 4.074 1.00 86.19 289 ALA A C 1
ATOM 2268 O O . ALA A 1 289 ? -3.728 6.993 3.084 1.00 86.19 289 ALA A O 1
ATOM 2269 N N . LEU A 1 290 ? -5.242 8.388 3.994 1.00 89.94 290 LEU A N 1
ATOM 2270 C CA . LEU A 1 290 ? -5.897 8.750 2.737 1.00 89.94 290 LEU A CA 1
ATOM 2271 C C . LEU A 1 290 ? -4.911 9.438 1.784 1.00 89.94 290 LEU A C 1
ATOM 2273 O O . LEU A 1 290 ? -4.733 8.990 0.650 1.00 89.94 290 LEU A O 1
ATOM 2277 N N . TRP A 1 291 ? -4.231 10.488 2.254 1.00 92.62 291 TRP A N 1
ATOM 2278 C CA . TRP A 1 291 ? -3.256 11.227 1.451 1.00 92.62 291 TRP A CA 1
ATOM 2279 C C . TRP A 1 291 ? -2.073 10.365 1.034 1.00 92.62 291 TRP A C 1
ATOM 2281 O O . TRP A 1 291 ? -1.608 10.470 -0.101 1.00 92.62 291 TRP A O 1
ATOM 2291 N N . HIS A 1 292 ? -1.623 9.467 1.905 1.00 90.06 292 HIS A N 1
ATOM 2292 C CA . HIS A 1 292 ? -0.586 8.504 1.578 1.00 90.06 292 HIS A CA 1
ATOM 2293 C C . HIS A 1 292 ? -1.013 7.574 0.429 1.00 90.06 292 HIS A C 1
ATOM 2295 O O . HIS A 1 292 ? -0.282 7.449 -0.556 1.00 90.06 292 HIS A O 1
ATOM 2301 N N . LYS A 1 293 ? -2.226 7.000 0.480 1.00 90.06 293 LYS A N 1
ATOM 2302 C CA . LYS A 1 293 ? -2.749 6.129 -0.591 1.00 90.06 293 LYS A CA 1
ATOM 2303 C C . LYS A 1 293 ? -2.943 6.853 -1.921 1.00 90.06 293 LYS A C 1
ATOM 2305 O O . LYS A 1 293 ? -2.600 6.299 -2.961 1.00 90.06 293 LYS A O 1
ATOM 2310 N N . VAL A 1 294 ? -3.447 8.088 -1.898 1.00 92.00 294 VAL A N 1
ATOM 2311 C CA . VAL A 1 294 ? -3.583 8.922 -3.108 1.00 92.00 294 VAL A CA 1
ATOM 2312 C C . VAL A 1 294 ? -2.211 9.249 -3.705 1.00 92.00 294 VAL A C 1
ATOM 2314 O O . VAL A 1 294 ? -2.043 9.268 -4.924 1.00 92.00 294 VAL A O 1
ATOM 2317 N N . SER A 1 295 ? -1.214 9.485 -2.851 1.00 93.69 295 SER A N 1
ATOM 2318 C CA . SER A 1 295 ? 0.129 9.876 -3.279 1.00 93.69 295 SER A CA 1
ATOM 2319 C C . SER A 1 295 ? 0.941 8.709 -3.844 1.00 93.69 295 SER A C 1
ATOM 2321 O O . SER A 1 295 ? 1.815 8.941 -4.670 1.00 93.69 295 SER A O 1
ATOM 2323 N N . MET A 1 296 ? 0.660 7.460 -3.462 1.00 91.44 296 MET A N 1
ATOM 2324 C CA . MET A 1 296 ? 1.431 6.276 -3.877 1.00 91.44 296 MET A CA 1
ATOM 2325 C C . MET A 1 296 ? 1.528 6.068 -5.405 1.00 91.44 296 MET A C 1
ATOM 2327 O O . MET A 1 296 ? 2.646 5.918 -5.919 1.00 91.44 296 MET A O 1
ATOM 2331 N N . PRO A 1 297 ? 0.424 6.104 -6.181 1.00 93.19 297 PRO A N 1
ATOM 2332 C CA . PRO A 1 297 ? 0.507 6.046 -7.638 1.00 93.19 297 PRO A CA 1
ATOM 2333 C C . PRO A 1 297 ? 1.287 7.226 -8.220 1.00 93.19 297 PRO A C 1
ATOM 2335 O O . PRO A 1 297 ? 2.138 7.036 -9.084 1.00 93.19 297 PRO A O 1
ATOM 2338 N N . LEU A 1 298 ? 1.055 8.443 -7.719 1.00 94.88 298 LEU A N 1
ATOM 2339 C CA . LEU A 1 298 ? 1.747 9.646 -8.194 1.00 94.88 298 LEU A CA 1
ATOM 2340 C C . LEU A 1 298 ? 3.254 9.568 -7.931 1.00 94.88 298 LEU A C 1
ATOM 2342 O O . LEU A 1 298 ? 4.045 9.849 -8.830 1.00 94.88 298 LEU A O 1
ATOM 2346 N N . ALA A 1 299 ? 3.646 9.101 -6.746 1.00 94.75 299 ALA A N 1
ATOM 2347 C CA . ALA A 1 299 ? 5.030 8.841 -6.383 1.00 94.75 299 ALA A CA 1
ATOM 2348 C C . ALA A 1 299 ? 5.656 7.794 -7.311 1.00 94.75 299 ALA A C 1
ATOM 2350 O O . ALA A 1 299 ? 6.753 8.013 -7.813 1.00 94.75 299 ALA A O 1
ATOM 2351 N N . THR A 1 300 ? 4.944 6.707 -7.630 1.00 94.62 300 THR A N 1
ATOM 2352 C CA . THR A 1 300 ? 5.423 5.693 -8.588 1.00 94.62 300 THR A CA 1
ATOM 2353 C C . THR A 1 300 ? 5.737 6.311 -9.954 1.00 94.62 300 THR A C 1
ATOM 2355 O O . THR A 1 300 ? 6.812 6.081 -10.505 1.00 94.62 300 THR A O 1
ATOM 2358 N N . GLY A 1 301 ? 4.841 7.144 -10.490 1.00 94.00 301 GLY A N 1
ATOM 2359 C CA . GLY A 1 301 ? 5.075 7.850 -11.753 1.00 94.00 301 GLY A CA 1
ATOM 2360 C C . GLY A 1 301 ? 6.239 8.840 -11.691 1.00 94.00 301 GLY A C 1
ATOM 2361 O O . GLY A 1 301 ? 7.079 8.871 -12.594 1.00 94.00 301 GLY A O 1
ATOM 2362 N N . ALA A 1 302 ? 6.317 9.619 -10.610 1.00 94.31 302 ALA A N 1
ATOM 2363 C CA . ALA A 1 302 ? 7.399 10.572 -10.378 1.00 94.31 302 ALA A CA 1
ATOM 2364 C C . ALA A 1 302 ? 8.766 9.874 -10.301 1.00 94.31 302 ALA A C 1
ATOM 2366 O O . ALA A 1 302 ? 9.729 10.343 -10.903 1.00 94.31 302 ALA A O 1
ATOM 2367 N N . MET A 1 303 ? 8.836 8.713 -9.651 1.00 94.56 303 MET A N 1
ATOM 2368 C CA . MET A 1 303 ? 10.051 7.906 -9.528 1.00 94.56 303 MET A CA 1
ATOM 2369 C C . MET A 1 303 ? 10.552 7.367 -10.874 1.00 94.56 303 MET A C 1
ATOM 2371 O O . MET A 1 303 ? 11.752 7.399 -11.152 1.00 94.56 303 MET A O 1
ATOM 2375 N N . VAL A 1 304 ? 9.648 6.962 -11.770 1.00 93.75 304 VAL A N 1
ATOM 2376 C CA . VAL A 1 304 ? 10.018 6.616 -13.156 1.00 93.75 304 VAL A CA 1
ATOM 2377 C C . VAL A 1 304 ? 10.587 7.828 -13.895 1.00 93.75 304 VAL A C 1
ATOM 2379 O O . VAL A 1 304 ? 11.567 7.706 -14.631 1.00 93.75 304 VAL A O 1
ATOM 2382 N N . LEU A 1 305 ? 9.993 9.009 -13.701 1.00 91.88 305 LEU A N 1
ATOM 2383 C CA . LEU A 1 305 ? 10.465 10.243 -14.326 1.00 91.88 305 LEU A CA 1
ATOM 2384 C C . LEU A 1 305 ? 11.847 10.655 -13.801 1.00 91.88 305 LEU A C 1
ATOM 2386 O O . LEU A 1 305 ? 12.693 11.057 -14.599 1.00 91.88 305 LEU A O 1
ATOM 2390 N N . LEU A 1 306 ? 12.102 10.494 -12.500 1.00 90.88 306 LEU A N 1
ATOM 2391 C CA . LEU A 1 306 ? 13.403 10.755 -11.878 1.00 90.88 306 LEU A CA 1
ATOM 2392 C C . LEU A 1 306 ? 14.504 9.823 -12.397 1.00 90.88 306 LEU A C 1
ATOM 2394 O O . LEU A 1 306 ? 15.642 10.260 -12.541 1.00 90.88 306 LEU A O 1
ATOM 2398 N N . ALA A 1 307 ? 14.189 8.583 -12.777 1.00 88.06 307 ALA A N 1
ATOM 2399 C CA . ALA A 1 307 ? 15.179 7.662 -13.344 1.00 88.06 307 ALA A CA 1
ATOM 2400 C C . ALA A 1 307 ? 15.812 8.167 -14.660 1.00 88.06 307 ALA A C 1
ATOM 2402 O O . ALA A 1 307 ? 16.955 7.828 -14.980 1.00 88.06 307 ALA A O 1
ATOM 2403 N N . ILE A 1 308 ? 15.087 8.985 -15.432 1.00 87.06 308 ILE A N 1
ATOM 2404 C CA . ILE A 1 308 ? 15.527 9.503 -16.736 1.00 87.06 308 ILE A CA 1
ATOM 2405 C C . ILE A 1 308 ? 16.794 10.378 -16.602 1.00 87.06 308 ILE A C 1
ATOM 2407 O O . ILE A 1 308 ? 17.810 10.035 -17.217 1.00 87.06 308 ILE A O 1
ATOM 2411 N N . PRO A 1 309 ? 16.809 11.482 -15.824 1.00 83.94 309 PRO A N 1
ATOM 2412 C CA . PRO A 1 309 ? 18.004 12.313 -15.668 1.00 83.94 309 PRO A CA 1
ATOM 2413 C C . PRO A 1 309 ? 19.181 11.575 -15.019 1.00 83.94 309 PRO A C 1
ATOM 2415 O O . PRO A 1 309 ? 20.326 11.887 -15.348 1.00 83.94 309 PRO A O 1
ATOM 2418 N N . PHE A 1 310 ? 18.939 10.569 -14.169 1.00 80.69 310 PHE A N 1
ATOM 2419 C CA . PHE A 1 310 ? 20.021 9.751 -13.614 1.00 80.69 310 PHE A CA 1
ATOM 2420 C C . PHE A 1 310 ? 20.812 9.037 -14.711 1.00 80.69 310 PHE A C 1
ATOM 2422 O O . PHE A 1 310 ? 22.040 9.113 -14.728 1.00 80.69 310 PHE A O 1
ATOM 2429 N N . VAL A 1 311 ? 20.134 8.397 -15.668 1.00 75.75 311 VAL A N 1
ATOM 2430 C CA . VAL A 1 311 ? 20.820 7.625 -16.716 1.00 75.75 311 VAL A CA 1
ATOM 2431 C C . VAL A 1 311 ? 21.355 8.503 -17.847 1.00 75.75 311 VAL A C 1
ATOM 2433 O O . VAL A 1 311 ? 22.454 8.257 -18.344 1.00 75.75 311 VAL A O 1
ATOM 2436 N N . PHE A 1 312 ? 20.615 9.538 -18.254 1.00 73.38 312 PHE A N 1
ATOM 2437 C CA . PHE A 1 312 ? 21.021 10.398 -19.373 1.00 73.38 312 PHE A CA 1
ATOM 2438 C C . PHE A 1 312 ? 21.934 11.567 -18.977 1.00 73.38 312 PHE A C 1
ATOM 2440 O O . PHE A 1 312 ? 22.611 12.112 -19.848 1.00 73.38 312 PHE A O 1
ATOM 2447 N N . GLY A 1 313 ? 21.952 11.955 -17.700 1.00 71.38 313 GLY A N 1
ATOM 2448 C CA . GLY A 1 313 ? 22.737 13.072 -17.176 1.00 71.38 313 GLY A CA 1
ATOM 2449 C C . GLY A 1 313 ? 23.881 12.610 -16.275 1.00 71.38 313 GLY A C 1
ATOM 2450 O O . GLY A 1 313 ? 25.004 12.425 -16.739 1.00 71.38 313 GLY A O 1
ATOM 2451 N N . LEU A 1 314 ? 23.588 12.442 -14.982 1.00 59.06 314 LEU A N 1
ATOM 2452 C CA . LEU A 1 314 ? 24.590 12.359 -13.907 1.00 59.06 314 LEU A CA 1
ATOM 2453 C C . LEU A 1 314 ? 25.453 11.085 -13.936 1.00 59.06 314 LEU A C 1
ATOM 2455 O O . LEU A 1 314 ? 26.591 11.110 -13.481 1.00 59.06 314 LEU A O 1
ATOM 2459 N N . LEU A 1 315 ? 24.941 9.972 -14.472 1.00 59.31 315 LEU A N 1
ATOM 2460 C CA . LEU A 1 315 ? 25.571 8.648 -14.344 1.00 59.31 315 LEU A CA 1
ATOM 2461 C C . LEU A 1 315 ? 25.862 7.980 -15.692 1.00 59.31 315 LEU A C 1
ATOM 2463 O O . LEU A 1 315 ? 25.905 6.746 -15.806 1.00 59.31 315 LEU A O 1
ATOM 2467 N N . ARG A 1 316 ? 26.097 8.795 -16.726 1.00 59.28 316 ARG A N 1
ATOM 2468 C CA . ARG A 1 316 ? 26.350 8.328 -18.097 1.00 59.28 316 ARG A CA 1
ATOM 2469 C C . ARG A 1 316 ? 27.525 7.342 -18.189 1.00 59.28 316 ARG A C 1
ATOM 2471 O O . ARG A 1 316 ? 27.461 6.418 -18.991 1.00 59.28 316 ARG A O 1
ATOM 2478 N N . VAL A 1 317 ? 28.540 7.489 -17.330 1.00 58.56 317 VAL A N 1
ATOM 2479 C CA . VAL A 1 317 ? 29.761 6.647 -17.295 1.00 58.56 317 VAL A CA 1
ATOM 2480 C C . VAL A 1 317 ? 29.839 5.763 -16.033 1.00 58.56 317 VAL A C 1
ATOM 2482 O O . VAL A 1 317 ? 30.798 5.026 -15.842 1.00 58.56 317 VAL A O 1
ATOM 2485 N N . ALA A 1 318 ? 28.830 5.800 -15.160 1.00 63.69 318 ALA A N 1
ATOM 2486 C CA . ALA A 1 318 ? 28.861 5.060 -13.898 1.00 63.69 318 ALA A 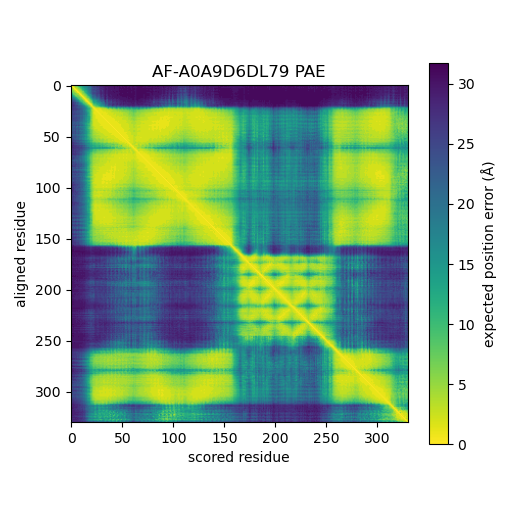CA 1
ATOM 2487 C C . ALA A 1 318 ? 28.525 3.570 -14.082 1.00 63.69 318 ALA A C 1
ATOM 2489 O O . ALA A 1 318 ? 27.717 3.201 -14.942 1.00 63.69 318 ALA A O 1
ATOM 2490 N N . SER A 1 319 ? 29.106 2.717 -13.235 1.00 69.12 319 SER A N 1
ATOM 2491 C CA . SER A 1 319 ? 28.788 1.285 -13.201 1.00 69.12 319 SER A CA 1
ATOM 2492 C C . SER A 1 319 ? 27.351 1.039 -12.717 1.00 69.12 319 SER A C 1
ATOM 2494 O O . SER A 1 319 ? 26.737 1.890 -12.068 1.00 69.12 319 SER A O 1
ATOM 2496 N N . ALA A 1 320 ? 26.794 -0.144 -13.005 1.00 64.38 320 ALA A N 1
ATOM 2497 C CA . ALA A 1 320 ? 25.442 -0.503 -12.564 1.00 64.38 320 ALA A CA 1
ATOM 2498 C C . ALA A 1 320 ? 25.263 -0.370 -11.036 1.00 64.38 320 ALA A C 1
ATOM 2500 O O . ALA A 1 320 ? 24.237 0.136 -10.587 1.00 64.38 320 ALA A O 1
ATOM 2501 N N . GLY A 1 321 ? 26.287 -0.731 -10.250 1.00 65.88 321 GLY A N 1
ATOM 2502 C CA . GLY A 1 321 ? 26.276 -0.594 -8.790 1.00 65.88 321 GLY A CA 1
ATOM 2503 C C . GLY A 1 321 ? 26.251 0.863 -8.317 1.00 65.88 321 GLY A C 1
ATOM 2504 O O . GLY A 1 321 ? 25.440 1.212 -7.465 1.00 65.88 321 GLY A O 1
ATOM 2505 N N . GLN A 1 322 ? 27.051 1.746 -8.925 1.00 71.75 322 GLN A N 1
ATOM 2506 C CA . GLN A 1 322 ? 27.024 3.184 -8.609 1.00 71.75 322 GLN A CA 1
ATOM 2507 C C . GLN A 1 322 ? 25.664 3.819 -8.928 1.00 71.75 322 GLN A C 1
ATOM 2509 O O . GLN A 1 322 ? 25.201 4.692 -8.196 1.00 71.75 322 GLN A O 1
ATOM 2514 N N . ARG A 1 323 ? 24.994 3.350 -9.990 1.00 69.56 323 ARG A N 1
ATOM 2515 C CA . ARG A 1 323 ? 23.640 3.799 -10.342 1.00 69.56 323 ARG A CA 1
ATOM 2516 C C . ARG A 1 323 ? 22.584 3.360 -9.338 1.00 69.56 323 ARG A C 1
ATOM 2518 O O . ARG A 1 323 ? 21.708 4.154 -9.011 1.00 69.56 323 ARG A O 1
ATOM 2525 N N . MET A 1 324 ? 22.689 2.135 -8.827 1.00 67.12 324 MET A N 1
ATOM 2526 C CA . MET A 1 324 ? 21.814 1.657 -7.757 1.00 67.12 324 MET A CA 1
ATOM 2527 C C . MET A 1 324 ? 22.026 2.457 -6.467 1.00 67.12 324 MET A C 1
ATOM 2529 O O . MET A 1 324 ? 21.047 2.927 -5.902 1.00 67.12 324 MET A O 1
ATOM 2533 N N . MET A 1 325 ? 23.278 2.687 -6.049 1.00 74.75 325 MET A N 1
ATOM 2534 C CA . MET A 1 325 ? 23.577 3.447 -4.824 1.00 74.75 325 MET A CA 1
ATOM 2535 C C . MET A 1 325 ? 23.069 4.891 -4.893 1.00 74.75 325 MET A C 1
ATOM 2537 O O . MET A 1 325 ? 22.466 5.382 -3.943 1.00 74.75 325 MET A O 1
ATOM 2541 N N . ALA A 1 326 ? 23.262 5.568 -6.028 1.00 69.44 326 ALA A N 1
ATOM 2542 C CA . ALA A 1 326 ? 22.731 6.913 -6.228 1.00 69.44 326 ALA A CA 1
ATOM 2543 C C . ALA A 1 326 ? 21.193 6.932 -6.219 1.00 69.44 326 ALA A C 1
ATOM 2545 O O . ALA A 1 326 ? 20.603 7.839 -5.645 1.00 69.44 326 ALA A O 1
ATOM 2546 N N . GLY A 1 327 ? 20.554 5.914 -6.808 1.00 63.31 327 GLY A N 1
ATOM 2547 C CA . GLY A 1 327 ? 19.099 5.765 -6.789 1.00 63.31 327 GLY A CA 1
ATOM 2548 C C . GLY A 1 327 ? 18.522 5.461 -5.405 1.00 63.31 327 GLY A C 1
ATOM 2549 O O . GLY A 1 327 ? 17.400 5.853 -5.136 1.00 63.31 327 GLY A O 1
ATOM 2550 N N . THR A 1 328 ? 19.262 4.794 -4.515 1.00 69.88 328 THR A N 1
ATOM 2551 C CA . THR A 1 328 ? 18.816 4.560 -3.128 1.00 69.88 328 THR A CA 1
ATOM 2552 C C . THR A 1 328 ? 18.994 5.768 -2.208 1.00 69.88 328 THR A C 1
ATOM 2554 O O . THR A 1 328 ? 18.371 5.813 -1.154 1.00 69.88 328 THR A O 1
ATOM 2557 N N . LEU A 1 329 ? 19.875 6.710 -2.563 1.00 71.19 329 LEU A N 1
ATOM 2558 C CA . LEU A 1 329 ? 20.168 7.909 -1.765 1.00 71.19 329 LEU A CA 1
ATOM 2559 C C . LEU A 1 329 ? 19.268 9.108 -2.109 1.00 71.19 329 LEU A C 1
ATOM 2561 O O . LEU A 1 329 ? 19.303 10.103 -1.387 1.00 71.19 329 LEU A O 1
ATOM 2565 N N . ALA A 1 330 ? 18.530 9.030 -3.217 1.00 54.75 330 ALA A N 1
ATOM 2566 C CA . ALA A 1 330 ? 17.651 10.078 -3.734 1.00 54.75 330 ALA A CA 1
ATOM 2567 C C . ALA A 1 330 ? 16.188 9.804 -3.374 1.00 54.75 330 ALA A C 1
ATOM 2569 O O . ALA A 1 330 ? 15.475 10.794 -3.098 1.00 54.75 330 ALA A O 1
#

Mean predicted aligned error: 14.01 Å

Solvent-accessible surface area (backbone atoms only — not comparable to full-atom values): 17334 Å² total; per-residue (Å²): 140,84,87,77,83,82,78,80,80,81,76,78,77,76,74,78,76,69,77,71,68,66,55,60,37,50,50,53,19,49,41,28,49,52,29,20,53,52,42,38,50,53,51,47,52,53,55,49,52,53,49,49,56,60,53,53,76,50,55,64,40,58,66,28,43,72,73,55,49,54,49,32,52,61,34,36,43,59,44,51,50,51,74,44,36,29,62,18,29,22,50,7,34,37,51,28,54,43,51,37,48,74,72,42,48,52,56,52,43,40,74,73,68,47,51,70,70,59,54,49,54,22,52,46,54,44,25,53,51,50,24,53,49,40,48,51,37,50,50,70,50,21,17,64,33,32,44,51,24,49,54,50,51,49,48,26,38,31,68,50,34,39,83,60,34,74,74,43,54,77,50,75,56,80,54,34,38,38,36,34,42,23,48,60,46,103,53,32,40,29,46,37,36,40,40,34,41,50,96,89,68,48,71,35,36,40,37,37,19,56,33,34,38,61,78,49,69,39,36,29,41,28,31,55,27,41,36,37,38,49,50,99,93,46,76,50,78,48,78,38,71,62,45,82,41,83,44,94,67,28,69,71,52,61,62,51,75,72,54,61,67,81,38,50,27,60,67,53,31,55,53,47,35,53,52,30,52,75,49,75,43,91,34,64,72,43,47,51,42,40,53,49,62,65,41,46,27,55,43,19,35,50,26,35,57,55,24,46,54,43,48,76,56,84,38,65,86,53,53,75,66,57,51,50,55,54,59,74,75,108

Radius of gyration: 31.67 Å; Cα contacts (8 Å, |Δi|>4): 470; chains: 1; bounding box: 63×45×134 Å

pLDDT: mean 80.1, std 15.43, range [36.03, 97.62]

Nearest PDB structures (foldseek):
  6mit-assembly1_G  TM=8.952E-01  e=1.655E-21  Enterobacter cloacae subsp. cloacae ATCC 13047
  5x5y-assembly1_G  TM=7.065E-01  e=7.991E-20  Pseudomonas aeruginosa PAO1
  6mit-assembly2_J  TM=8.982E-01  e=3.273E-14  Enterobacter cloacae subsp. cloacae ATCC 13047
  6mhu-assembly1_G  TM=8.271E-01  e=4.775E-13  Escherichia coli K-12
  8frn-assembly1_F  TM=4.548E-01  e=1.090E-05  Acinetobacter baylyi ADP1

Foldseek 3Di:
DDDDDDDDDPDPPPPPPDPDPVVLLCVLLVLLVVLLVVLLVVVLVVVLVVVLVVVVVCDPQAQRHSVLSVLLSVLQSLVVSLVCLLLSNLLSLLLSLVVCLVVCNVVVCVVVPDDLVNSLVSLLVNLLVSLVVSLVCLFPPNQVSNLVSLVSSCCSNCVVVLCPAQDWDWDDFQQKIWIFRHHNDLFKTAFIWIWGADPVRHTAKIKTAGMWGHPDQFKIKGAQIWMWGDDPVGIDIDTDRIDIDGHPDGSVVSSVVSDQLLSDHLVRLVVVLVVCVVRVHDSPRSVVSNVVSVCSSVSSSVSSSVSSCLCVPDDSPPDSVVSSVVSVVD